Protein AF-0000000066155146 (afdb_homodimer)

Organism: Paracidovorax citrulli (strain AAC00-1) (NCBI:txid397945)

Structure (mmCIF, N/CA/C/O backbone):
data_AF-0000000066155146-model_v1
#
loop_
_entity.id
_entity.type
_entity.pdbx_description
1 polymer 'Ribosomal RNA large subunit methyltransferase H'
#
loop_
_atom_site.group_PDB
_atom_site.id
_atom_site.type_symbol
_atom_site.label_atom_id
_atom_site.label_alt_id
_atom_site.label_comp_id
_atom_site.label_asym_id
_atom_site.label_entity_id
_atom_site.label_seq_id
_atom_site.pdbx_PDB_ins_code
_atom_site.Cartn_x
_atom_site.Cartn_y
_atom_site.Cartn_z
_atom_site.occupancy
_atom_site.B_iso_or_equiv
_atom_site.auth_seq_id
_atom_site.auth_comp_id
_atom_site.auth_asym_id
_atom_site.auth_atom_id
_atom_site.pdbx_PDB_model_num
ATOM 1 N N . MET A 1 1 ? -14.227 18.328 12.461 1 91.25 1 MET A N 1
ATOM 2 C CA . MET A 1 1 ? -12.82 17.984 12.32 1 91.25 1 MET A CA 1
ATOM 3 C C . MET A 1 1 ? -12.461 17.766 10.852 1 91.25 1 MET A C 1
ATOM 5 O O . MET A 1 1 ? -13.242 17.188 10.094 1 91.25 1 MET A O 1
ATOM 9 N N . LYS A 1 2 ? -11.305 18.312 10.461 1 95.44 2 LYS A N 1
ATOM 10 C CA . LYS A 1 2 ? -10.766 18.062 9.125 1 95.44 2 LYS A CA 1
ATOM 11 C C . LYS A 1 2 ? -9.484 17.234 9.195 1 95.44 2 LYS A C 1
ATOM 13 O O . LYS A 1 2 ? -8.742 17.312 10.172 1 95.44 2 LYS A O 1
ATOM 18 N N . LEU A 1 3 ? -9.312 16.469 8.203 1 98.25 3 LEU A N 1
ATOM 19 C CA . LEU A 1 3 ? -8.062 15.742 8.023 1 98.25 3 LEU A CA 1
ATOM 20 C C . LEU A 1 3 ? -7.188 16.422 6.977 1 98.25 3 LEU A C 1
ATOM 22 O O . LEU A 1 3 ? -7.625 16.641 5.844 1 98.25 3 LEU A O 1
ATOM 26 N N . LEU A 1 4 ? -6.09 16.781 7.402 1 98.62 4 LEU A N 1
ATOM 27 C CA . LEU A 1 4 ? -5.102 17.375 6.504 1 98.62 4 LEU A CA 1
ATOM 28 C C . LEU A 1 4 ? -3.947 16.406 6.262 1 98.62 4 LEU A C 1
ATOM 30 O O . LEU A 1 4 ? -3.291 15.961 7.207 1 98.62 4 LEU A O 1
ATOM 34 N N . ILE A 1 5 ? -3.766 16.047 5.008 1 98.81 5 ILE A N 1
ATOM 35 C CA . ILE A 1 5 ? -2.584 15.281 4.637 1 98.81 5 ILE A CA 1
ATOM 36 C C . ILE A 1 5 ? -1.5 16.219 4.109 1 98.81 5 ILE A C 1
ATOM 38 O O . ILE A 1 5 ? -1.676 16.859 3.068 1 98.81 5 ILE A O 1
ATOM 42 N N . VAL A 1 6 ? -0.439 16.328 4.852 1 98.81 6 VAL A N 1
ATOM 43 C CA . VAL A 1 6 ? 0.709 17.125 4.434 1 98.81 6 VAL A CA 1
ATOM 44 C C . VAL A 1 6 ? 1.813 16.203 3.916 1 98.81 6 VAL A C 1
ATOM 46 O O . VAL A 1 6 ? 2.41 15.453 4.684 1 98.81 6 VAL A O 1
ATOM 49 N N . ALA A 1 7 ? 2.115 16.281 2.652 1 98.44 7 ALA A N 1
ATOM 50 C CA . ALA A 1 7 ? 3.049 15.344 2.033 1 98.44 7 ALA A CA 1
ATOM 51 C C . ALA A 1 7 ? 4.199 16.078 1.359 1 98.44 7 ALA A C 1
ATOM 53 O O . ALA A 1 7 ? 3.979 17 0.56 1 98.44 7 ALA A O 1
ATOM 54 N N . VAL A 1 8 ? 5.383 15.703 1.703 1 96.81 8 VAL A N 1
ATOM 55 C CA . VAL A 1 8 ? 6.543 16.234 0.994 1 96.81 8 VAL A CA 1
ATOM 56 C C . VAL A 1 8 ? 6.641 15.594 -0.39 1 96.81 8 VAL A C 1
ATOM 58 O O . VAL A 1 8 ? 6.703 14.367 -0.513 1 96.81 8 VAL A O 1
ATOM 61 N N . GLY A 1 9 ? 6.645 16.438 -1.426 1 94.94 9 GLY A N 1
ATOM 62 C CA . GLY A 1 9 ? 6.633 16 -2.816 1 94.94 9 GLY A CA 1
ATOM 63 C C . GLY A 1 9 ? 5.41 16.484 -3.576 1 94.94 9 GLY A C 1
ATOM 64 O O . GLY A 1 9 ? 4.32 15.938 -3.412 1 94.94 9 GLY A O 1
ATOM 65 N N . GLN A 1 10 ? 5.586 17.438 -4.398 1 93.5 10 GLN A N 1
ATOM 66 C CA . GLN A 1 10 ? 4.477 18 -5.156 1 93.5 10 GLN A CA 1
ATOM 67 C C . GLN A 1 10 ? 4.211 17.203 -6.43 1 93.5 10 GLN A C 1
ATOM 69 O O . GLN A 1 10 ? 3.068 17.109 -6.879 1 93.5 10 GLN A O 1
ATOM 74 N N . ARG A 1 11 ? 5.34 16.594 -6.91 1 92.56 11 ARG A N 1
ATOM 75 C CA . ARG A 1 11 ? 5.195 15.844 -8.148 1 92.56 11 ARG A CA 1
ATOM 76 C C . ARG A 1 11 ? 5.141 14.344 -7.875 1 92.56 11 ARG A C 1
ATOM 78 O O . ARG A 1 11 ? 6.055 13.789 -7.266 1 92.56 11 ARG A O 1
ATOM 85 N N . VAL A 1 12 ? 4 13.727 -8.211 1 94.75 12 VAL A N 1
ATOM 86 C CA . VAL A 1 12 ? 3.816 12.281 -8.148 1 94.75 12 VAL A CA 1
ATOM 87 C C . VAL A 1 12 ? 3.369 11.758 -9.508 1 94.75 12 VAL A C 1
ATOM 89 O O . VAL A 1 12 ? 2.91 12.523 -10.359 1 94.75 12 VAL A O 1
ATOM 92 N N . PRO A 1 13 ? 3.549 10.477 -9.75 1 96.5 13 PRO A N 1
ATOM 93 C CA . PRO A 1 13 ? 3.006 9.93 -11 1 96.5 13 PRO A CA 1
ATOM 94 C C . PRO A 1 13 ? 1.506 10.172 -11.141 1 96.5 13 PRO A C 1
ATOM 96 O O . PRO A 1 13 ? 0.779 10.188 -10.148 1 96.5 13 PRO A O 1
ATOM 99 N N . ASP A 1 14 ? 1.065 10.273 -12.398 1 97.06 14 ASP A N 1
ATOM 100 C CA . ASP A 1 14 ? -0.33 10.594 -12.68 1 97.06 14 ASP A CA 1
ATOM 101 C C . ASP A 1 14 ? -1.271 9.586 -12.023 1 97.06 14 ASP A C 1
ATOM 103 O O . ASP A 1 14 ? -2.338 9.953 -11.523 1 97.06 14 ASP A O 1
ATOM 107 N N . TRP A 1 15 ? -0.895 8.383 -12.094 1 97.94 15 TRP A N 1
ATOM 108 C CA . TRP A 1 15 ? -1.763 7.355 -11.531 1 9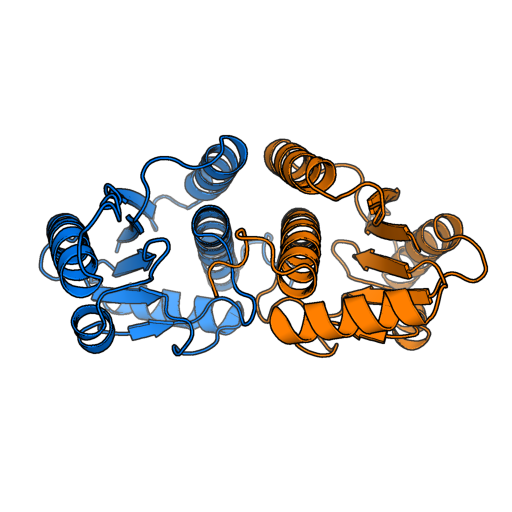7.94 15 TRP A CA 1
ATOM 109 C C . TRP A 1 15 ? -1.984 7.586 -10.039 1 97.94 15 TRP A C 1
ATOM 111 O O . TRP A 1 15 ? -3.082 7.355 -9.523 1 97.94 15 TRP A O 1
ATOM 121 N N . ALA A 1 16 ? -0.96 8.031 -9.305 1 98 16 ALA A N 1
ATOM 122 C CA . ALA A 1 16 ? -1.061 8.258 -7.867 1 98 16 ALA A CA 1
ATOM 123 C C . ALA A 1 16 ? -1.991 9.43 -7.559 1 98 16 ALA A C 1
ATOM 125 O O . ALA A 1 16 ? -2.791 9.359 -6.625 1 98 16 ALA A O 1
ATOM 126 N N . GLN A 1 17 ? -1.813 10.508 -8.375 1 97.69 17 GLN A N 1
ATOM 127 C CA . GLN A 1 17 ? -2.701 11.648 -8.219 1 97.69 17 GLN A CA 1
ATOM 128 C C . GLN A 1 17 ? -4.156 11.266 -8.469 1 97.69 17 GLN A C 1
ATOM 130 O O . GLN A 1 17 ? -5.043 11.633 -7.699 1 97.69 17 GLN A O 1
ATOM 135 N N . THR A 1 18 ? -4.359 10.5 -9.5 1 98.12 18 THR A N 1
ATOM 136 C CA . THR A 1 18 ? -5.699 10.039 -9.844 1 98.12 18 THR A CA 1
ATOM 137 C C . THR A 1 18 ? -6.277 9.172 -8.734 1 98.12 18 THR A C 1
ATOM 139 O O . THR A 1 18 ? -7.441 9.328 -8.359 1 98.12 18 THR A O 1
ATOM 142 N N . ALA A 1 19 ? -5.484 8.25 -8.234 1 98.31 19 ALA A N 1
ATOM 143 C CA . ALA A 1 19 ? -5.922 7.375 -7.152 1 98.31 19 ALA A CA 1
ATOM 144 C C . ALA A 1 19 ? -6.316 8.18 -5.914 1 98.31 19 ALA A C 1
ATOM 146 O O . ALA A 1 19 ? -7.379 7.949 -5.332 1 98.31 19 ALA A O 1
ATOM 147 N N . TYR A 1 20 ? -5.449 9.109 -5.562 1 98.38 20 TYR A N 1
ATOM 148 C CA . TYR A 1 20 ? -5.75 9.953 -4.41 1 98.38 20 TYR A CA 1
ATOM 149 C C . TYR A 1 20 ? -7.094 10.641 -4.578 1 98.38 20 TYR A C 1
ATOM 151 O O . TYR A 1 20 ? -7.941 10.602 -3.682 1 98.38 20 TYR A O 1
ATOM 159 N N . GLU A 1 21 ? -7.281 11.297 -5.73 1 98.12 21 GLU A N 1
ATOM 160 C CA . GLU A 1 21 ? -8.492 12.062 -5.992 1 98.12 21 GLU A CA 1
ATOM 161 C C . GLU A 1 21 ? -9.727 11.164 -5.988 1 98.12 21 GLU A C 1
ATOM 163 O O . GLU A 1 21 ? -10.797 11.562 -5.512 1 98.12 21 GLU A O 1
ATOM 168 N N . ASP A 1 22 ? -9.555 9.969 -6.5 1 97.25 22 ASP A N 1
ATOM 169 C CA . ASP A 1 22 ? -10.648 9.008 -6.527 1 97.25 22 ASP A CA 1
ATOM 170 C C . ASP A 1 22 ? -11.148 8.695 -5.117 1 97.25 22 ASP A C 1
ATOM 172 O O . ASP A 1 22 ? -12.352 8.641 -4.879 1 97.25 22 ASP A O 1
ATOM 176 N N . TYR A 1 23 ? -10.227 8.516 -4.199 1 97.81 23 TYR A N 1
ATOM 177 C CA . TYR A 1 23 ? -10.617 8.195 -2.83 1 97.81 23 TYR A CA 1
ATOM 178 C C . TYR A 1 23 ? -11.07 9.445 -2.086 1 97.81 23 TYR A C 1
ATOM 180 O O . TYR A 1 23 ? -12.023 9.398 -1.299 1 97.81 23 TYR A O 1
ATOM 188 N N . ALA A 1 24 ? -10.391 10.578 -2.322 1 97.94 24 ALA A N 1
ATOM 189 C CA . ALA A 1 24 ? -10.695 11.828 -1.629 1 97.94 24 ALA A CA 1
ATOM 190 C C . ALA A 1 24 ? -12.141 12.242 -1.867 1 97.94 24 ALA A C 1
ATOM 192 O O . ALA A 1 24 ? -12.805 12.758 -0.961 1 97.94 24 ALA A O 1
ATOM 193 N N . LYS A 1 25 ? -12.625 11.969 -3.041 1 97.06 25 LYS A N 1
ATOM 194 C CA . LYS A 1 25 ? -13.969 12.406 -3.41 1 97.06 25 LYS A CA 1
ATOM 195 C C . LYS A 1 25 ? -15.031 11.547 -2.732 1 97.06 25 LYS A C 1
ATOM 197 O O . LYS A 1 25 ? -16.203 11.914 -2.695 1 97.06 25 LYS A O 1
ATOM 202 N N . ARG A 1 26 ? -14.664 10.422 -2.178 1 96.69 26 ARG A N 1
ATOM 203 C CA . ARG A 1 26 ? -15.617 9.469 -1.612 1 96.69 26 ARG A CA 1
ATOM 204 C C . ARG A 1 26 ? -15.969 9.844 -0.176 1 96.69 26 ARG A C 1
ATOM 206 O O . ARG A 1 26 ? -16.938 9.328 0.379 1 96.69 26 ARG A O 1
ATOM 213 N N . PHE A 1 27 ? -15.109 10.68 0.413 1 97.62 27 PHE A N 1
ATOM 214 C CA . PHE A 1 27 ? -15.32 11.023 1.815 1 97.62 27 PHE A CA 1
ATOM 215 C C . PHE A 1 27 ? -16.625 11.789 1.998 1 97.62 27 PHE A C 1
ATOM 217 O O . PHE A 1 27 ? -16.984 12.625 1.16 1 97.62 27 PHE A O 1
ATOM 224 N N . PRO A 1 28 ? -17.297 11.523 3.07 1 95.62 28 PRO A N 1
ATOM 225 C CA . PRO A 1 28 ? -18.531 12.281 3.346 1 95.62 28 PRO A CA 1
ATOM 226 C C . PRO A 1 28 ? -18.25 13.734 3.721 1 95.62 28 PRO A C 1
ATOM 228 O O . PRO A 1 28 ? -17.125 14.07 4.113 1 95.62 28 PRO A O 1
ATOM 231 N N . PRO A 1 29 ? -19.234 14.578 3.596 1 93.38 29 PRO A N 1
ATOM 232 C CA . PRO A 1 29 ? -19.047 16 3.914 1 93.38 29 PRO A CA 1
ATOM 233 C C . PRO A 1 29 ? -18.641 16.219 5.367 1 93.38 29 PRO A C 1
ATOM 235 O O . PRO A 1 29 ? -18 17.234 5.68 1 93.38 29 PRO A O 1
ATOM 238 N N . GLU A 1 30 ? -19.016 15.32 6.238 1 92 30 GLU A N 1
ATOM 239 C CA . GLU A 1 30 ? -18.734 15.508 7.66 1 92 30 GLU A CA 1
ATOM 240 C C . GLU A 1 30 ? -17.266 15.203 7.98 1 92 30 GLU A C 1
ATOM 242 O O . GLU A 1 30 ? -16.797 15.531 9.07 1 92 30 GLU A O 1
ATOM 247 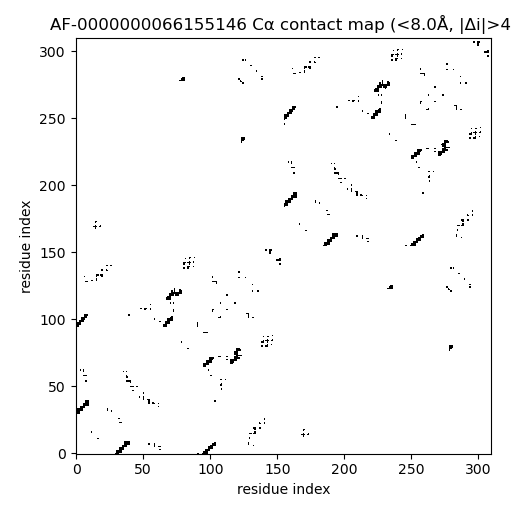N N . LEU A 1 31 ? -16.625 14.547 7.07 1 95.31 31 LEU A N 1
ATOM 248 C CA . LEU A 1 31 ? -15.195 14.305 7.207 1 95.31 31 LEU A CA 1
ATOM 249 C C . LEU A 1 31 ? -14.438 14.773 5.969 1 95.31 31 LEU A C 1
ATOM 251 O O . LEU A 1 31 ? -14.195 13.984 5.051 1 95.31 31 LEU A O 1
ATOM 255 N N . LYS A 1 32 ? -13.992 15.953 6.074 1 95.5 32 LYS A N 1
ATOM 256 C CA . LYS A 1 32 ? -13.266 16.531 4.945 1 95.5 32 LYS A CA 1
ATOM 257 C C . LYS A 1 32 ? -11.789 16.156 4.988 1 95.5 32 LYS A C 1
ATOM 259 O O . LYS A 1 32 ? -11.172 16.156 6.055 1 95.5 32 LYS A O 1
ATOM 264 N N . VAL A 1 33 ? -11.281 15.82 3.84 1 98.12 33 VAL A N 1
ATOM 265 C CA . VAL A 1 33 ? -9.859 15.516 3.711 1 98.12 33 VAL A CA 1
ATOM 266 C C . VAL A 1 33 ? -9.227 16.453 2.684 1 98.12 33 VAL A C 1
ATOM 268 O O . VAL A 1 33 ? -9.797 16.688 1.619 1 98.12 33 VAL A O 1
ATOM 271 N N . GLU A 1 34 ? -8.133 16.953 3.047 1 97.56 34 GLU A N 1
ATOM 272 C CA . GLU A 1 34 ? -7.398 17.859 2.166 1 97.56 34 GLU A CA 1
ATOM 273 C C . GLU A 1 34 ? -5.93 17.453 2.066 1 97.56 34 GLU A C 1
ATOM 275 O O . GLU A 1 34 ? -5.312 17.078 3.066 1 97.56 34 GLU A O 1
ATOM 280 N N . LEU A 1 35 ? -5.445 17.609 0.834 1 98.5 35 LEU A N 1
ATOM 281 C CA . LEU A 1 35 ? -4.023 17.359 0.612 1 98.5 35 LEU A CA 1
ATOM 282 C C . LEU A 1 35 ? -3.26 18.672 0.455 1 98.5 35 LEU A C 1
ATOM 284 O O . LEU A 1 35 ? -3.66 19.531 -0.324 1 98.5 35 LEU A O 1
ATOM 288 N N . LYS A 1 36 ? -2.234 18.812 1.222 1 98.31 36 LYS A N 1
ATOM 289 C CA . LYS A 1 36 ? -1.248 19.875 1.042 1 98.31 36 LYS A CA 1
ATOM 290 C C . LYS A 1 36 ? 0.12 19.297 0.689 1 98.31 36 LYS A C 1
ATOM 292 O O . LYS A 1 36 ? 0.844 18.828 1.565 1 98.31 36 LYS A O 1
ATOM 297 N N . ALA A 1 37 ? 0.443 19.391 -0.561 1 98.06 37 ALA A N 1
ATOM 298 C CA . ALA A 1 37 ? 1.753 18.938 -1.015 1 98.06 37 ALA A CA 1
ATOM 299 C C . ALA A 1 37 ? 2.789 20.047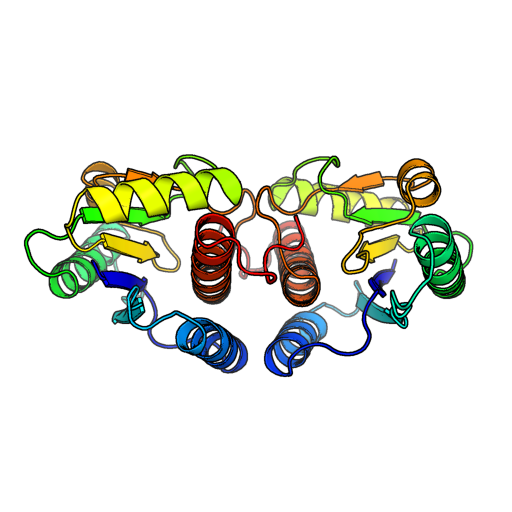 -0.911 1 98.06 37 ALA A C 1
ATOM 301 O O . ALA A 1 37 ? 2.553 21.172 -1.368 1 98.06 37 ALA A O 1
ATOM 302 N N . VAL A 1 38 ? 3.922 19.75 -0.29 1 97.38 38 VAL A N 1
ATOM 303 C CA . VAL A 1 38 ? 4.965 20.766 -0.137 1 97.38 38 VAL A CA 1
ATOM 304 C C . VAL A 1 38 ? 6.188 20.375 -0.967 1 97.38 38 VAL A C 1
ATOM 306 O O . VAL A 1 38 ? 6.398 19.188 -1.255 1 97.38 38 VAL A O 1
ATOM 309 N N . LYS A 1 39 ? 6.945 21.328 -1.323 1 95.81 39 LYS A N 1
ATOM 310 C CA . LYS A 1 39 ? 8.086 21.141 -2.213 1 95.81 39 LYS A CA 1
ATOM 311 C C . LYS A 1 39 ? 9.18 20.312 -1.533 1 95.81 39 LYS A C 1
ATOM 313 O O . LYS A 1 39 ? 9.531 20.562 -0.379 1 95.81 39 LYS A O 1
ATOM 318 N N . THR A 1 40 ? 9.633 19.375 -2.277 1 94.12 40 THR A N 1
ATOM 319 C CA . THR A 1 40 ? 10.812 18.641 -1.832 1 94.12 40 THR A CA 1
ATOM 320 C C . THR A 1 40 ? 12.062 19.516 -1.936 1 94.12 40 THR A C 1
ATOM 322 O O . THR A 1 40 ? 12.234 20.25 -2.912 1 94.12 40 THR A O 1
ATOM 325 N N . GLU A 1 41 ? 12.891 19.422 -0.941 1 92.19 41 GLU A N 1
ATOM 326 C CA . GLU A 1 41 ? 14.164 20.125 -1.035 1 92.19 41 GLU A CA 1
ATOM 327 C C . GLU A 1 41 ? 15.164 19.359 -1.89 1 92.19 41 GLU A C 1
ATOM 329 O O . GLU A 1 41 ? 15.469 18.203 -1.598 1 92.19 41 GLU A O 1
ATOM 334 N N . PRO A 1 42 ? 15.578 19.969 -2.955 1 88.56 42 PRO A N 1
ATOM 335 C CA . PRO A 1 42 ? 16.547 19.25 -3.789 1 88.56 42 PRO A CA 1
ATOM 336 C C . PRO A 1 42 ? 17.828 18.891 -3.033 1 88.56 42 PRO A C 1
ATOM 338 O O . PRO A 1 42 ? 18.359 19.719 -2.281 1 88.56 42 PRO A O 1
ATOM 341 N N . ARG A 1 43 ? 18.312 17.625 -2.893 1 80.25 43 ARG A N 1
ATOM 342 C CA . ARG A 1 43 ? 19.469 17.109 -2.143 1 80.25 43 ARG A CA 1
ATOM 343 C C . ARG A 1 43 ? 20.75 17.828 -2.553 1 80.25 43 ARG A C 1
ATOM 345 O O . ARG A 1 43 ? 21.438 18.406 -1.709 1 80.25 43 ARG A O 1
ATOM 352 N N . GLY A 1 44 ? 21.016 18.234 -3.857 1 78.62 44 GLY A N 1
ATOM 353 C CA . GLY A 1 44 ? 22.25 18.844 -4.312 1 78.62 44 GLY A CA 1
ATOM 354 C C . GLY A 1 44 ? 23.391 18.656 -3.338 1 78.62 44 GLY A C 1
ATOM 355 O O . GLY A 1 44 ? 23.688 17.531 -2.92 1 78.62 44 GLY A O 1
ATOM 356 N N . SER A 1 45 ? 24.25 19.547 -2.898 1 83.12 45 SER A N 1
ATOM 357 C CA . SER A 1 45 ? 25.391 19.484 -1.979 1 83.12 45 SER A CA 1
ATOM 358 C C . SER A 1 45 ? 24.938 19.766 -0.544 1 83.12 45 SER A C 1
ATOM 360 O O . SER A 1 45 ? 25.781 19.906 0.35 1 83.12 45 SER A O 1
ATOM 362 N N . LYS A 1 46 ? 23.75 19.719 -0.275 1 87.94 46 LYS A N 1
ATOM 363 C CA . LYS A 1 46 ? 23.219 20.062 1.04 1 87.94 46 LYS A CA 1
ATOM 364 C C . LYS A 1 46 ? 23.328 18.891 2.002 1 87.94 46 LYS A C 1
ATOM 366 O O . LYS A 1 46 ? 23.281 17.719 1.583 1 87.94 46 LYS A O 1
ATOM 371 N N . THR A 1 47 ? 23.5 19.234 3.189 1 91.56 47 THR A N 1
ATOM 372 C CA . THR A 1 47 ? 23.531 18.219 4.234 1 91.56 47 THR A CA 1
ATOM 373 C C . THR A 1 47 ? 22.109 17.734 4.543 1 91.56 47 THR A C 1
ATOM 375 O O . THR A 1 47 ? 21.141 18.422 4.262 1 91.56 47 THR A O 1
ATOM 378 N N . LEU A 1 48 ? 22 16.547 5.125 1 90.94 48 LEU A N 1
ATOM 379 C CA . LEU A 1 48 ? 20.703 16 5.527 1 90.94 48 LEU A CA 1
ATOM 380 C C . LEU A 1 48 ? 20 16.938 6.504 1 90.94 48 LEU A C 1
ATOM 382 O O . LEU A 1 48 ? 18.781 17.094 6.438 1 90.94 48 LEU A O 1
ATOM 386 N N . GLU A 1 49 ? 20.812 17.516 7.32 1 92.19 49 GLU A N 1
ATOM 387 C CA . GLU A 1 49 ? 20.266 18.438 8.312 1 92.19 49 GLU A CA 1
ATOM 388 C C . GLU A 1 49 ? 19.609 19.641 7.645 1 92.19 49 GLU A C 1
ATOM 390 O O . GLU A 1 49 ? 18.547 20.094 8.07 1 92.19 49 GLU A O 1
ATOM 395 N N . THR A 1 50 ? 20.25 20.141 6.652 1 92.88 50 THR A N 1
ATOM 396 C CA . THR A 1 50 ? 19.734 21.297 5.922 1 92.88 50 THR A CA 1
ATOM 397 C C . THR A 1 50 ? 18.453 20.906 5.168 1 92.88 50 THR A C 1
ATOM 399 O O . THR A 1 50 ? 17.5 21.688 5.129 1 92.88 50 THR A O 1
ATOM 402 N N . LEU A 1 51 ? 18.438 19.703 4.586 1 93 51 LEU A N 1
ATOM 403 C CA . LEU A 1 51 ? 17.281 19.203 3.871 1 93 51 LEU A CA 1
ATOM 404 C C . LEU A 1 51 ? 16.078 19.062 4.809 1 93 51 LEU A C 1
ATOM 406 O O . LEU A 1 51 ? 14.992 19.547 4.5 1 93 51 LEU A O 1
ATOM 410 N N . TYR A 1 52 ? 16.359 18.516 5.969 1 94.75 52 TYR A N 1
ATOM 411 C CA . TYR A 1 52 ? 15.32 18.312 6.977 1 94.75 52 TYR A CA 1
ATOM 412 C C . TYR A 1 52 ? 14.734 19.641 7.426 1 94.75 52 TYR A C 1
ATOM 414 O O . TYR A 1 52 ? 13.508 19.781 7.504 1 94.75 52 TYR A O 1
ATOM 422 N N . ALA A 1 53 ? 15.633 20.594 7.707 1 95.12 53 ALA A N 1
ATOM 423 C CA . ALA A 1 53 ? 15.203 21.891 8.227 1 95.12 53 ALA A CA 1
ATOM 424 C C . ALA A 1 53 ? 14.312 22.625 7.215 1 95.12 53 ALA A C 1
ATOM 426 O O . ALA A 1 53 ? 13.273 23.172 7.582 1 95.12 53 ALA A O 1
ATOM 427 N N . ALA A 1 54 ? 14.703 22.594 5.969 1 95.75 54 ALA A N 1
ATOM 428 C CA . ALA A 1 54 ? 13.938 23.266 4.918 1 95.75 54 ALA A CA 1
ATOM 429 C C . ALA A 1 54 ? 12.562 22.641 4.75 1 95.75 54 ALA A C 1
ATOM 431 O O . ALA A 1 54 ? 11.555 23.344 4.676 1 95.75 54 ALA A O 1
ATOM 432 N N . GLU A 1 55 ? 12.508 21.328 4.691 1 96.44 55 GLU A N 1
ATOM 433 C CA . GLU A 1 55 ? 11.234 20.625 4.508 1 96.44 55 GLU A CA 1
ATOM 434 C C . GLU A 1 55 ? 10.344 20.766 5.738 1 96.44 55 GLU A C 1
ATOM 436 O O . GLU A 1 55 ? 9.133 20.922 5.617 1 96.44 55 GLU A O 1
ATOM 441 N N . ARG A 1 56 ? 10.992 20.734 6.91 1 97.12 56 ARG A N 1
ATOM 442 C CA . ARG A 1 56 ? 10.242 20.906 8.148 1 97.12 56 ARG A CA 1
ATOM 443 C C . ARG A 1 56 ? 9.531 22.266 8.156 1 97.12 56 ARG A C 1
ATOM 445 O O . ARG A 1 56 ? 8.359 22.344 8.523 1 97.12 56 ARG A O 1
ATOM 452 N N . GLU A 1 57 ? 10.25 23.297 7.789 1 97.56 57 GLU A N 1
ATOM 453 C CA . GLU A 1 57 ? 9.664 24.641 7.742 1 97.56 57 GLU A CA 1
ATOM 454 C C . GLU A 1 57 ? 8.438 24.672 6.836 1 97.56 57 GLU A C 1
ATOM 456 O O . GLU A 1 57 ? 7.406 25.234 7.199 1 97.56 57 GLU A O 1
ATOM 461 N N . ARG A 1 58 ? 8.508 24.078 5.707 1 97.88 58 ARG A N 1
ATOM 462 C CA . ARG A 1 58 ? 7.395 24.047 4.758 1 97.88 58 ARG A CA 1
ATOM 463 C C . ARG A 1 58 ? 6.219 23.25 5.316 1 97.88 58 ARG A C 1
ATOM 465 O O . ARG A 1 58 ? 5.062 23.625 5.137 1 97.88 58 ARG A O 1
ATOM 472 N N . ILE A 1 59 ? 6.543 22.109 5.969 1 98.31 59 ILE A N 1
ATOM 473 C CA . ILE A 1 59 ? 5.52 21.266 6.574 1 98.31 59 ILE A CA 1
ATOM 474 C C . ILE A 1 59 ? 4.773 22.047 7.648 1 98.31 59 ILE A C 1
ATOM 476 O O . ILE A 1 59 ? 3.541 22.094 7.648 1 98.31 59 ILE A O 1
ATOM 480 N N . GLU A 1 60 ? 5.551 22.672 8.539 1 98.06 60 GLU A N 1
ATOM 481 C CA . GLU A 1 60 ? 4.953 23.422 9.641 1 98.06 60 GLU A CA 1
ATOM 482 C C . GLU A 1 60 ? 4.109 24.578 9.133 1 98.06 60 GLU A C 1
ATOM 484 O O . GLU A 1 60 ? 3.057 24.891 9.695 1 98.06 60 GLU A O 1
ATOM 489 N N . ALA A 1 61 ? 4.543 25.219 8.055 1 98.25 61 ALA A N 1
ATOM 490 C CA . ALA A 1 61 ? 3.812 26.344 7.461 1 98.25 61 ALA A CA 1
ATOM 491 C C . ALA A 1 61 ? 2.48 25.875 6.879 1 98.25 61 ALA A C 1
ATOM 493 O O . ALA A 1 61 ? 1.534 26.656 6.777 1 98.25 61 ALA A O 1
ATOM 494 N N . ALA A 1 62 ? 2.381 24.625 6.566 1 98.25 62 ALA A N 1
ATOM 495 C CA . ALA A 1 62 ? 1.183 24.078 5.934 1 98.25 62 ALA A CA 1
ATOM 496 C C . ALA A 1 62 ? 0.165 23.625 6.98 1 98.25 62 ALA A C 1
ATOM 498 O O . ALA A 1 62 ? -0.986 23.328 6.652 1 98.25 62 ALA A O 1
ATOM 499 N N . ILE A 1 63 ? 0.552 23.562 8.211 1 98.25 63 ILE A N 1
ATOM 500 C CA . ILE A 1 63 ? -0.298 23.031 9.273 1 98.25 63 ILE A CA 1
ATOM 501 C C . ILE A 1 63 ? -0.859 24.172 10.102 1 98.25 63 ILE A C 1
ATOM 503 O O . ILE A 1 63 ? -0.109 24.891 10.766 1 98.25 63 ILE A O 1
ATOM 507 N N . PRO A 1 64 ? -2.137 24.391 10.086 1 97.62 64 PRO A N 1
ATOM 508 C CA . PRO A 1 64 ? -2.734 25.438 10.914 1 97.62 64 PRO A CA 1
ATOM 509 C C . PRO A 1 64 ? -2.449 25.25 12.406 1 97.62 64 PRO A C 1
ATOM 511 O O . PRO A 1 64 ? -2.275 24.125 12.867 1 97.62 64 PRO A O 1
ATOM 514 N N . ARG A 1 65 ? -2.453 26.359 13.172 1 95.56 65 ARG A N 1
ATOM 515 C CA . ARG A 1 65 ? -2.256 26.312 14.617 1 95.56 65 ARG A CA 1
ATOM 516 C C . ARG A 1 65 ? -3.355 25.5 15.289 1 95.56 65 ARG A C 1
ATOM 518 O O . ARG A 1 65 ? -4.523 25.578 14.898 1 95.56 65 ARG A O 1
ATOM 525 N N . GLY A 1 66 ? -2.939 24.734 16.266 1 95.31 66 GLY A N 1
ATOM 526 C CA . GLY A 1 66 ? -3.918 24 17.047 1 95.31 66 GLY A CA 1
ATOM 527 C C . GLY A 1 66 ? -4.25 22.641 16.438 1 95.31 66 GLY A C 1
ATOM 528 O O . GLY A 1 66 ? -5.043 21.891 17 1 95.31 66 GLY A O 1
ATOM 529 N N . THR A 1 67 ? -3.676 22.281 15.305 1 97.75 67 THR A N 1
ATOM 530 C CA . THR A 1 67 ? -3.91 21 14.633 1 97.75 67 THR A CA 1
ATOM 531 C C . THR A 1 67 ? -3.121 19.891 15.312 1 97.75 67 THR A C 1
ATOM 533 O O . THR A 1 67 ? -1.958 20.078 15.672 1 97.75 67 THR A O 1
ATOM 536 N N . ARG A 1 68 ? -3.746 18.828 15.555 1 98.19 68 ARG A N 1
ATOM 537 C CA . ARG A 1 68 ? -3.035 17.641 16.031 1 98.19 68 ARG A CA 1
ATOM 538 C C . ARG A 1 68 ? -2.137 17.062 14.938 1 98.19 68 ARG A C 1
ATOM 540 O O . ARG A 1 68 ? -2.59 16.828 13.812 1 98.19 68 ARG A O 1
ATOM 547 N N . VAL A 1 69 ? -0.902 16.781 15.25 1 98.69 69 VAL A N 1
ATOM 548 C CA . VAL A 1 69 ? 0.06 16.312 14.258 1 98.69 69 VAL A CA 1
ATOM 549 C C . VAL A 1 69 ? 0.311 14.812 14.438 1 98.69 69 VAL A C 1
ATOM 551 O O . VAL A 1 69 ? 0.703 14.375 15.516 1 98.69 69 VAL A O 1
ATOM 554 N N . VAL A 1 70 ? 0.045 14.078 13.406 1 98.75 70 VAL A N 1
ATOM 555 C CA . VAL A 1 70 ? 0.337 12.656 13.32 1 98.75 70 VAL A CA 1
ATOM 556 C C . VAL A 1 70 ? 1.401 12.406 12.258 1 98.75 70 VAL A C 1
ATOM 558 O O . VAL A 1 70 ? 1.144 12.57 11.062 1 98.75 70 VAL A O 1
ATOM 561 N N . ALA A 1 71 ? 2.578 11.984 12.656 1 98.75 71 ALA A N 1
ATOM 562 C CA . ALA A 1 71 ? 3.674 11.75 11.719 1 98.75 71 ALA A CA 1
ATOM 563 C C . ALA A 1 71 ? 3.68 10.297 11.242 1 98.75 71 ALA A C 1
ATOM 565 O O . ALA A 1 71 ? 3.557 9.375 12.047 1 98.75 71 ALA A O 1
ATOM 566 N N . LEU A 1 72 ? 3.732 10.117 9.977 1 98.12 72 LEU A N 1
ATOM 567 C CA . LEU A 1 72 ? 4.027 8.789 9.445 1 98.12 72 LEU A CA 1
ATOM 568 C C . LEU A 1 72 ? 5.512 8.469 9.578 1 98.12 72 LEU A C 1
ATOM 570 O O . LEU A 1 72 ? 6.359 9.211 9.086 1 98.12 72 LEU A O 1
ATOM 574 N N . ASP A 1 73 ? 5.77 7.359 10.219 1 95.31 73 ASP A N 1
ATOM 575 C CA . ASP A 1 73 ? 7.121 7.012 10.641 1 95.31 73 ASP A CA 1
ATOM 576 C C . ASP A 1 73 ? 7.32 5.5 10.656 1 95.31 73 ASP A C 1
ATOM 578 O O . ASP A 1 73 ? 6.492 4.766 11.195 1 95.31 73 ASP A O 1
ATOM 582 N N . GLU A 1 74 ? 8.43 5.051 10.102 1 92.31 74 GLU A N 1
ATOM 583 C CA . GLU A 1 74 ? 8.719 3.621 10.031 1 92.31 74 GLU A CA 1
ATOM 584 C C . GLU A 1 74 ? 8.859 3.018 11.43 1 92.31 74 GLU A C 1
ATOM 586 O O . GLU A 1 74 ? 8.75 1.802 11.602 1 92.31 74 GLU A O 1
ATOM 591 N N . ARG A 1 75 ? 9.07 3.826 12.445 1 93 75 ARG A N 1
ATOM 592 C CA . ARG A 1 75 ? 9.234 3.354 13.812 1 93 75 ARG A CA 1
ATOM 593 C C . ARG A 1 75 ? 7.984 3.631 14.641 1 93 75 ARG A C 1
ATOM 595 O O . ARG A 1 75 ? 7.965 3.393 15.852 1 93 75 ARG A O 1
ATOM 602 N N . GLY A 1 76 ? 6.969 4.164 13.992 1 96.31 76 GLY A N 1
ATOM 603 C CA . GLY A 1 76 ? 5.73 4.473 14.68 1 96.31 76 GLY A CA 1
ATOM 604 C C . GLY A 1 76 ? 4.891 3.244 14.977 1 96.31 76 GLY A C 1
ATOM 605 O O . GLY A 1 76 ? 5.324 2.115 14.742 1 96.31 76 GLY A O 1
ATOM 606 N N . THR A 1 77 ? 3.758 3.459 15.539 1 96.62 77 THR A N 1
ATOM 607 C CA . THR A 1 77 ? 2.824 2.396 15.898 1 96.62 77 THR A CA 1
ATOM 608 C C . THR A 1 77 ? 2.248 1.744 14.641 1 96.62 77 THR A C 1
ATOM 610 O O . THR A 1 77 ? 1.719 2.432 13.766 1 96.62 77 THR A O 1
ATOM 613 N N . SER A 1 78 ? 2.424 0.434 14.555 1 95.88 78 SER A N 1
ATOM 614 C CA . SER A 1 78 ? 1.813 -0.292 13.445 1 95.88 78 SER A CA 1
ATOM 615 C C . SER A 1 78 ? 0.293 -0.285 13.547 1 95.88 78 SER A C 1
ATOM 617 O O . SER A 1 78 ? -0.258 -0.352 14.648 1 95.88 78 SER A O 1
ATOM 619 N N . LEU A 1 79 ? -0.376 -0.292 12.383 1 94.81 79 LEU A N 1
ATOM 620 C CA . LEU A 1 79 ? -1.829 -0.163 12.398 1 94.81 79 LEU A CA 1
ATOM 621 C C . LEU A 1 79 ? -2.482 -1.266 11.57 1 94.81 79 LEU A C 1
ATOM 623 O O . LEU A 1 79 ? -2.008 -1.592 10.477 1 94.81 79 LEU A O 1
ATOM 627 N N . THR A 1 80 ? -3.502 -1.829 12.141 1 97.12 80 THR A N 1
ATOM 628 C CA . THR A 1 80 ? -4.527 -2.484 11.328 1 97.12 80 THR A CA 1
ATOM 629 C C . THR A 1 80 ? -5.594 -1.485 10.891 1 97.12 80 THR A C 1
ATOM 631 O O . THR A 1 80 ? -5.664 -0.375 11.422 1 97.12 80 THR A O 1
ATOM 634 N N . THR A 1 81 ? -6.359 -1.859 10 1 97.81 81 THR A N 1
ATOM 635 C CA . THR A 1 81 ? -7.453 -0.988 9.586 1 97.81 81 THR A CA 1
ATOM 636 C C . THR A 1 81 ? -8.391 -0.7 10.758 1 97.81 81 THR A C 1
ATOM 638 O O . THR A 1 81 ? -8.828 0.437 10.938 1 97.81 81 THR A O 1
ATOM 641 N N . LYS A 1 82 ? -8.664 -1.687 11.555 1 97.25 82 LYS A N 1
ATOM 642 C CA . LYS A 1 82 ? -9.516 -1.499 12.727 1 97.25 82 LYS A CA 1
ATOM 643 C C . LYS A 1 82 ? -8.875 -0.536 13.727 1 97.25 82 LYS A C 1
ATOM 645 O O . LYS A 1 82 ? -9.562 0.301 14.312 1 97.25 82 LYS A O 1
ATOM 650 N N . ALA A 1 83 ? -7.609 -0.677 13.906 1 98 83 ALA A N 1
ATOM 651 C CA . ALA A 1 83 ? -6.895 0.237 14.789 1 98 83 ALA A CA 1
ATOM 652 C C . ALA A 1 83 ? -6.934 1.665 14.25 1 98 83 ALA A C 1
ATOM 654 O O . ALA A 1 83 ? -7.098 2.619 15.016 1 98 83 ALA A O 1
ATOM 655 N N . LEU A 1 84 ? -6.773 1.829 12.945 1 98.31 84 LEU A N 1
ATOM 656 C CA . LEU A 1 84 ? -6.867 3.148 12.328 1 98.31 84 LEU A CA 1
ATOM 657 C C . LEU A 1 84 ? -8.273 3.723 12.492 1 98.31 84 LEU A C 1
ATOM 659 O O . LEU A 1 84 ? -8.43 4.922 12.734 1 98.31 84 LEU A O 1
ATOM 663 N N . ALA A 1 85 ? -9.242 2.871 12.359 1 98.38 85 ALA A N 1
ATOM 664 C CA . ALA A 1 85 ? -10.625 3.305 12.555 1 98.38 85 ALA A CA 1
ATOM 665 C C . ALA A 1 85 ? -10.844 3.826 13.977 1 98.38 85 ALA A C 1
ATOM 667 O O . ALA A 1 85 ? -11.508 4.848 14.172 1 98.38 85 ALA A O 1
ATOM 668 N N . ALA A 1 86 ? -10.32 3.094 14.914 1 98.19 86 ALA A N 1
ATOM 669 C CA . ALA A 1 86 ? -10.414 3.525 16.312 1 98.19 86 ALA A CA 1
ATOM 670 C C . ALA A 1 86 ? -9.711 4.867 16.516 1 98.19 86 ALA A C 1
ATOM 672 O O . ALA A 1 86 ? -10.242 5.754 17.188 1 98.19 86 ALA A O 1
ATOM 673 N N . ARG A 1 87 ? -8.586 5.035 15.922 1 97.56 87 ARG A N 1
ATOM 674 C CA . ARG A 1 87 ? -7.848 6.289 16.031 1 97.56 87 ARG A CA 1
ATOM 675 C C . ARG A 1 87 ? -8.625 7.438 15.391 1 97.56 87 ARG A C 1
ATOM 677 O O . ARG A 1 87 ? -8.695 8.531 15.945 1 97.56 87 ARG A O 1
ATOM 684 N N . LEU A 1 88 ? -9.125 7.145 14.242 1 97.81 88 LEU A N 1
ATOM 685 C CA . LEU A 1 88 ? -9.922 8.148 13.547 1 97.81 88 LEU A CA 1
ATOM 686 C C . LEU A 1 88 ? -11.086 8.609 14.422 1 97.81 88 LEU A C 1
ATOM 688 O O . LEU A 1 88 ? -11.375 9.805 14.5 1 97.81 88 LEU A O 1
ATOM 692 N N . LYS A 1 89 ? -11.727 7.66 15.062 1 97.12 89 LYS A N 1
ATOM 693 C CA . LYS A 1 89 ? -12.812 7.992 15.984 1 97.12 89 LYS A CA 1
ATOM 694 C C . LYS A 1 89 ? -12.312 8.883 17.125 1 97.12 89 LYS A C 1
ATOM 696 O O . LYS A 1 89 ? -12.961 9.875 17.469 1 97.12 89 LYS A O 1
ATOM 701 N N . ASP A 1 90 ? -11.188 8.523 17.656 1 97.12 90 ASP A N 1
ATOM 702 C CA . ASP A 1 90 ? -10.586 9.312 18.719 1 97.12 90 ASP A CA 1
ATOM 703 C C . ASP A 1 90 ? -10.281 10.734 18.25 1 97.12 90 ASP A C 1
ATOM 705 O O . ASP A 1 90 ? -10.516 11.695 18.984 1 97.12 90 ASP A O 1
ATOM 709 N N . TRP A 1 91 ? -9.719 10.828 17.016 1 97.06 91 TRP A N 1
ATOM 710 C CA . TRP A 1 91 ? -9.43 12.148 16.453 1 97.06 91 TRP A CA 1
ATOM 711 C C . TRP A 1 91 ? -10.703 12.977 16.344 1 97.06 91 TRP A C 1
ATOM 713 O O . TRP A 1 91 ? -10.711 14.156 16.688 1 97.06 91 TRP A O 1
ATOM 723 N N . GLN A 1 92 ? -11.695 12.391 15.922 1 94.94 92 GLN A N 1
ATOM 724 C CA . GLN A 1 92 ? -12.961 13.086 15.734 1 94.94 92 GLN A CA 1
ATOM 725 C C . GLN A 1 92 ? -13.539 13.547 17.078 1 94.94 92 GLN A C 1
ATOM 727 O O . GLN A 1 92 ? -14.094 14.641 17.172 1 94.94 92 GLN A O 1
ATOM 732 N N . LEU A 1 93 ? -13.414 12.766 18.078 1 93.81 93 LEU A N 1
ATOM 733 C CA . LEU A 1 93 ? -13.922 13.094 19.406 1 93.81 93 LEU A CA 1
ATOM 734 C C . LEU A 1 93 ? -13.141 14.242 20.031 1 93.81 93 LEU A C 1
ATOM 736 O O . LEU A 1 93 ? -13.688 15.039 20.797 1 93.81 93 LEU A O 1
ATOM 740 N N . GLY A 1 94 ? -11.859 14.297 19.734 1 92.38 94 GLY A N 1
ATOM 741 C CA . GLY A 1 94 ? -11.023 15.375 20.234 1 92.38 94 GLY A CA 1
ATOM 742 C C . GLY A 1 94 ? -11.406 16.734 19.703 1 92.38 94 GLY A C 1
ATOM 743 O O . GLY A 1 94 ? -11.125 17.766 20.328 1 92.38 94 GLY A O 1
ATOM 744 N N . GLY A 1 95 ? -11.953 16.844 18.5 1 89.69 95 GLY A N 1
ATOM 745 C CA . GLY A 1 95 ? -12.508 18.078 17.953 1 89.69 95 GLY A CA 1
ATOM 746 C C . GLY A 1 95 ? -11.508 18.844 17.109 1 89.69 95 GLY A C 1
ATOM 747 O O . GLY A 1 95 ? -11.891 19.656 16.25 1 89.69 95 GLY A O 1
ATOM 748 N N . ASP A 1 96 ? -10.141 18.688 17.406 1 93.25 96 ASP A N 1
ATOM 749 C CA . ASP A 1 96 ? -9.117 19.391 16.641 1 93.25 96 ASP A CA 1
ATOM 750 C C . ASP A 1 96 ? -8.977 18.797 15.242 1 93.25 96 ASP A C 1
ATOM 752 O O . ASP A 1 96 ? -9.227 17.609 15.047 1 93.25 96 ASP A O 1
ATOM 756 N N . ASP A 1 97 ? -8.531 19.656 14.344 1 97.25 97 ASP A N 1
ATOM 757 C CA . ASP A 1 97 ? -8.102 19.125 13.055 1 97.25 97 ASP A CA 1
ATOM 758 C C . ASP A 1 97 ? -6.855 18.266 13.203 1 97.25 97 ASP A C 1
ATOM 760 O O . ASP A 1 97 ? -6.102 18.406 14.172 1 97.25 97 ASP A O 1
ATOM 764 N N . VAL A 1 98 ? -6.73 17.344 12.344 1 98.5 98 VAL A N 1
ATOM 765 C CA . VAL A 1 98 ? -5.609 16.422 12.398 1 98.5 98 VAL A CA 1
ATOM 766 C C . VAL A 1 98 ? -4.777 16.547 11.117 1 98.5 98 VAL A C 1
ATOM 768 O O . VAL A 1 98 ? -5.328 16.547 10.016 1 98.5 98 VAL A O 1
ATOM 771 N N . ALA A 1 99 ? -3.488 16.688 11.234 1 98.81 99 ALA A N 1
ATOM 772 C CA . ALA A 1 99 ? -2.551 16.672 10.109 1 98.81 99 ALA A CA 1
ATOM 773 C C . ALA A 1 99 ? -1.729 15.391 10.094 1 98.81 99 ALA A C 1
ATOM 775 O O . ALA A 1 99 ? -0.974 15.117 11.031 1 98.81 99 ALA A O 1
ATOM 776 N N . LEU A 1 100 ? -1.921 14.617 9.102 1 98.88 100 LEU A N 1
ATOM 777 C CA . LEU A 1 100 ? -1.088 13.445 8.859 1 98.88 100 LEU A CA 1
ATOM 778 C C . LEU A 1 100 ? 0.068 13.781 7.922 1 98.88 100 LEU A C 1
ATOM 780 O O . LEU A 1 100 ? -0.152 14.195 6.781 1 98.88 100 LEU A O 1
ATOM 784 N N . VAL A 1 101 ? 1.312 13.547 8.383 1 98.88 101 VAL A N 1
ATOM 785 C CA . VAL A 1 101 ? 2.461 14.117 7.684 1 98.88 101 VAL A CA 1
ATOM 786 C C . VAL A 1 101 ? 3.293 13 7.055 1 98.88 101 VAL A C 1
ATOM 788 O O . VAL A 1 101 ? 3.715 12.07 7.746 1 98.88 101 VAL A O 1
ATOM 791 N N . ILE A 1 102 ? 3.49 13.117 5.781 1 98.25 102 ILE A N 1
ATOM 792 C CA . ILE A 1 102 ? 4.301 12.188 4.996 1 98.25 102 ILE A CA 1
ATOM 793 C C . ILE A 1 102 ? 5.617 12.859 4.609 1 98.25 102 ILE A C 1
ATOM 795 O O . ILE A 1 102 ? 5.621 13.898 3.945 1 98.25 102 ILE A O 1
ATOM 799 N N . GLY A 1 103 ? 6.711 12.312 4.984 1 96.06 103 GLY A N 1
ATOM 800 C CA . GLY A 1 103 ? 8.023 12.867 4.68 1 96.06 103 GLY A CA 1
ATOM 801 C C . GLY A 1 103 ? 8.445 12.648 3.24 1 96.06 103 GLY A C 1
ATOM 802 O O . GLY A 1 103 ? 7.758 11.953 2.486 1 96.06 103 GLY A O 1
ATOM 803 N N . GLY A 1 104 ? 9.516 13.258 2.9 1 91 104 GLY A N 1
ATOM 804 C CA . GLY A 1 104 ? 10.102 13.07 1.584 1 91 104 GLY A CA 1
ATOM 805 C C . GLY A 1 104 ? 10.969 11.836 1.483 1 91 104 GLY A C 1
ATOM 806 O O . GLY A 1 104 ? 10.852 10.922 2.303 1 91 104 GLY A O 1
ATOM 807 N N . PRO A 1 105 ? 11.805 11.797 0.434 1 87.19 105 PRO A N 1
ATOM 808 C CA . PRO A 1 105 ? 12.656 10.633 0.196 1 87.19 105 PRO A CA 1
ATOM 809 C C . PRO A 1 105 ? 13.562 10.312 1.383 1 87.19 105 PRO A C 1
ATOM 811 O O . PRO A 1 105 ? 13.891 9.148 1.619 1 87.19 105 PRO A O 1
ATOM 814 N N . ASP A 1 106 ? 13.875 11.289 2.166 1 88.81 106 ASP 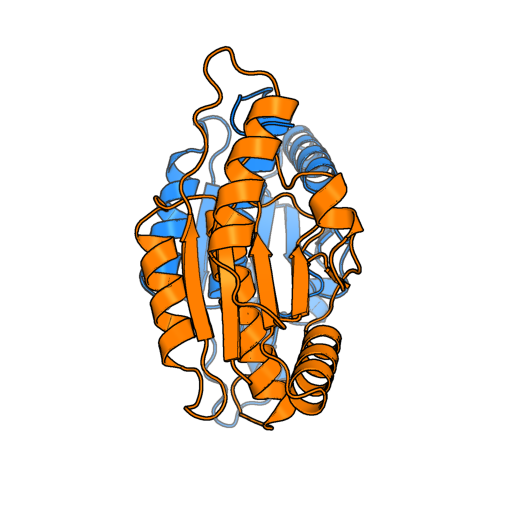A N 1
ATOM 815 C CA . ASP A 1 106 ? 14.805 11.07 3.273 1 88.81 106 ASP A CA 1
ATOM 816 C C . ASP A 1 106 ? 14.062 10.984 4.602 1 88.81 106 ASP A C 1
ATOM 818 O O . ASP A 1 106 ? 14.68 10.82 5.656 1 88.81 106 ASP A O 1
ATOM 822 N N . GLY A 1 107 ? 12.773 11.086 4.5 1 93.19 107 GLY A N 1
ATOM 823 C CA . GLY A 1 107 ? 11.984 11.016 5.719 1 93.19 107 GLY A CA 1
ATOM 824 C C . GLY A 1 107 ? 11.734 12.375 6.348 1 93.19 107 GLY A C 1
ATOM 825 O O . GLY A 1 107 ? 11.766 13.398 5.664 1 93.19 107 GLY A O 1
ATOM 826 N N . LEU A 1 108 ? 11.328 12.344 7.59 1 96.75 108 LEU A N 1
ATOM 827 C CA . LEU A 1 108 ? 11.008 13.547 8.344 1 96.75 108 LEU A CA 1
ATOM 828 C C . LEU A 1 108 ? 12.148 13.922 9.289 1 96.75 108 LEU A C 1
ATOM 830 O O . LEU A 1 108 ? 12.875 13.039 9.766 1 96.75 108 LEU A O 1
ATOM 834 N N . ASP A 1 109 ? 12.289 15.195 9.508 1 95.94 109 ASP A N 1
ATOM 835 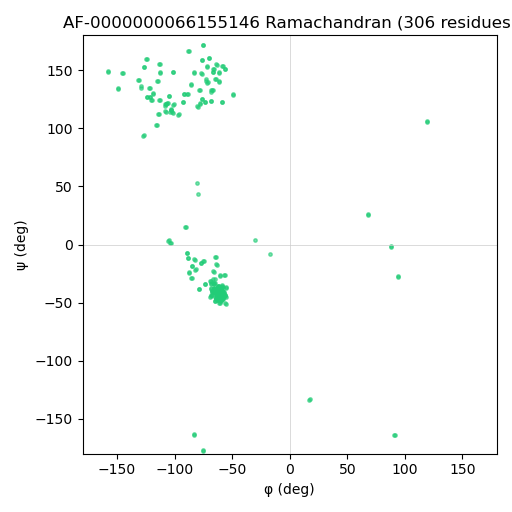C CA . ASP A 1 109 ? 13.195 15.68 10.547 1 95.94 109 ASP A CA 1
ATOM 836 C C . ASP A 1 109 ? 12.961 14.961 11.867 1 95.94 109 ASP A C 1
ATOM 838 O O . ASP A 1 109 ? 11.82 14.875 12.336 1 95.94 109 ASP A O 1
ATOM 842 N N . PRO A 1 110 ? 14.055 14.445 12.453 1 95.38 110 PRO A N 1
ATOM 843 C CA . PRO A 1 110 ? 13.883 13.664 13.688 1 95.38 110 PRO A CA 1
ATOM 844 C C . PRO A 1 110 ? 13.203 14.469 14.797 1 95.38 110 PRO A C 1
ATOM 846 O O . PRO A 1 110 ? 12.352 13.93 15.516 1 95.38 110 PRO A O 1
ATOM 849 N N . ALA A 1 111 ? 13.562 15.695 14.922 1 95.5 111 ALA A N 1
ATOM 850 C CA . ALA A 1 111 ? 12.961 16.531 15.961 1 95.5 111 ALA A CA 1
ATOM 851 C C . ALA A 1 111 ? 11.477 16.75 15.688 1 95.5 111 ALA A C 1
ATOM 853 O O . ALA A 1 111 ? 10.672 16.781 16.625 1 95.5 111 ALA A O 1
ATOM 854 N N . PHE A 1 112 ? 11.07 16.906 14.477 1 97.38 112 PHE A N 1
ATOM 855 C CA . PHE A 1 112 ? 9.672 17.047 14.109 1 97.38 112 PHE A CA 1
ATOM 856 C C . PHE A 1 112 ? 8.891 15.781 14.469 1 97.38 112 PHE A C 1
ATOM 858 O O . PHE A 1 112 ? 7.82 15.859 15.07 1 97.38 112 PHE A O 1
ATOM 865 N N . ARG A 1 113 ? 9.461 14.641 14.078 1 96.19 113 ARG A N 1
ATOM 866 C CA . ARG A 1 113 ? 8.82 13.359 14.367 1 96.19 113 ARG A CA 1
ATOM 867 C C . ARG A 1 113 ? 8.594 13.188 15.859 1 96.19 113 ARG A C 1
ATOM 869 O O . ARG A 1 113 ? 7.523 12.742 16.281 1 96.19 113 ARG A O 1
ATOM 876 N N . GLN A 1 114 ? 9.594 13.539 16.625 1 95.5 114 GLN A N 1
ATOM 877 C CA . GLN A 1 114 ? 9.539 13.359 18.078 1 95.5 114 GLN A CA 1
ATOM 878 C C . GLN A 1 114 ? 8.516 14.305 18.703 1 95.5 114 GLN A C 1
ATOM 880 O O . GLN A 1 114 ? 7.895 13.969 19.719 1 95.5 114 GLN A O 1
ATOM 885 N N . ALA A 1 115 ? 8.352 15.438 18.109 1 96.56 115 ALA A N 1
ATOM 886 C CA . ALA A 1 115 ? 7.449 16.453 18.656 1 96.56 115 ALA A CA 1
ATOM 887 C C . ALA A 1 115 ? 6.004 16.188 18.25 1 96.56 115 ALA A C 1
ATOM 889 O O . ALA A 1 115 ? 5.074 16.781 18.781 1 96.56 115 ALA A O 1
ATOM 890 N N . ALA A 1 116 ? 5.797 15.258 17.266 1 98.12 116 ALA A N 1
ATOM 891 C CA . ALA A 1 116 ? 4.449 14.953 16.781 1 98.12 116 ALA A CA 1
ATOM 892 C C . ALA A 1 116 ? 3.586 14.391 17.906 1 98.12 116 ALA A C 1
ATOM 894 O O . ALA A 1 116 ? 4.094 13.703 18.812 1 98.12 116 ALA A O 1
ATOM 895 N N . HIS A 1 117 ? 2.348 14.641 17.891 1 98.12 117 HIS A N 1
ATOM 896 C CA . HIS A 1 117 ? 1.435 14.133 18.906 1 98.12 117 HIS A CA 1
ATOM 897 C C . HIS 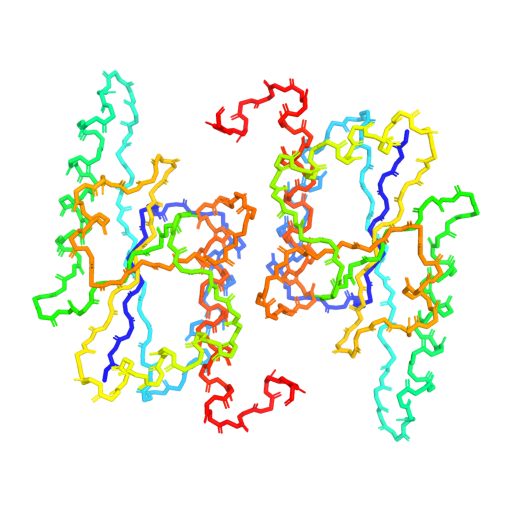A 1 117 ? 1.326 12.609 18.844 1 98.12 117 HIS A C 1
ATOM 899 O O . HIS A 1 117 ? 1.105 11.961 19.859 1 98.12 117 HIS A O 1
ATOM 905 N N . GLU A 1 118 ? 1.421 12.078 17.641 1 97.75 118 GLU A N 1
ATOM 906 C CA . GLU A 1 118 ? 1.396 10.641 17.375 1 97.75 118 GLU A CA 1
ATOM 907 C C . GLU A 1 118 ? 2.305 10.273 16.203 1 97.75 118 GLU A C 1
ATOM 909 O O . GLU A 1 118 ? 2.555 11.102 15.328 1 97.75 118 GLU A O 1
ATOM 914 N N . ARG A 1 119 ? 2.865 9.086 16.312 1 98.31 119 ARG A N 1
ATOM 915 C CA . ARG A 1 119 ? 3.6 8.492 15.195 1 98.31 119 ARG A CA 1
ATOM 916 C C . ARG A 1 119 ? 2.998 7.156 14.789 1 98.31 119 ARG A C 1
ATOM 918 O O . ARG A 1 119 ? 2.807 6.273 15.633 1 98.31 119 ARG A O 1
ATOM 925 N N . ILE A 1 120 ? 2.689 7.047 13.477 1 98.25 120 ILE A N 1
ATOM 926 C CA . ILE A 1 120 ? 2.062 5.812 13.016 1 98.25 120 ILE A CA 1
ATOM 927 C C . ILE A 1 120 ? 2.857 5.234 11.844 1 98.25 120 ILE A C 1
ATOM 929 O O . ILE A 1 120 ? 3.562 5.965 11.148 1 98.25 120 ILE A O 1
ATOM 933 N N . ARG A 1 121 ? 2.775 3.963 11.719 1 97.5 121 ARG A N 1
ATOM 934 C CA . ARG A 1 121 ? 3.416 3.227 10.633 1 97.5 121 ARG A CA 1
ATOM 935 C C . ARG A 1 121 ? 2.385 2.475 9.797 1 97.5 121 ARG A C 1
ATOM 937 O O . ARG A 1 121 ? 1.639 1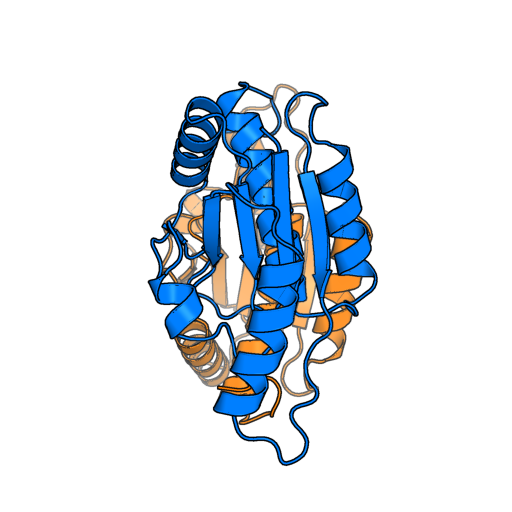.646 10.32 1 97.5 121 ARG A O 1
ATOM 944 N N . LEU A 1 122 ? 2.371 2.717 8.508 1 97.06 122 LEU A N 1
ATOM 945 C CA . LEU A 1 122 ? 1.36 2.121 7.641 1 97.06 122 LEU A CA 1
ATOM 946 C C . LEU A 1 122 ? 1.805 0.748 7.152 1 97.06 122 LEU A C 1
ATOM 948 O O . LEU A 1 122 ? 0.977 -0.066 6.738 1 97.06 122 LEU A O 1
ATOM 952 N N . SER A 1 123 ? 3.117 0.553 7.145 1 97.12 123 SER A N 1
ATOM 953 C CA . SER A 1 123 ? 3.619 -0.639 6.469 1 97.12 123 SER A CA 1
ATOM 954 C C . SER A 1 123 ? 5 -1.027 6.984 1 97.12 123 SER A C 1
ATOM 956 O O . SER A 1 123 ? 5.809 -0.16 7.324 1 97.12 123 SER A O 1
ATOM 958 N N . ASP A 1 124 ? 5.277 -2.283 6.973 1 96.44 124 ASP A N 1
ATOM 959 C CA . ASP A 1 124 ? 6.625 -2.766 7.242 1 96.44 124 ASP A CA 1
ATOM 960 C C . ASP A 1 124 ? 7.5 -2.676 5.992 1 96.44 124 ASP A C 1
ATOM 962 O O . ASP A 1 124 ? 8.727 -2.752 6.082 1 96.44 124 ASP A O 1
ATOM 966 N N . LEU A 1 125 ? 6.859 -2.623 4.863 1 97.12 125 LEU A N 1
ATOM 967 C CA . LEU A 1 125 ? 7.562 -2.432 3.596 1 97.12 125 LEU A CA 1
ATOM 968 C C . LEU A 1 125 ? 7.977 -0.975 3.418 1 97.12 125 LEU A C 1
ATOM 970 O O . LEU A 1 125 ? 7.262 -0.066 3.848 1 97.12 125 LEU A O 1
ATOM 974 N N . THR A 1 126 ? 9.031 -0.742 2.805 1 95.88 126 THR A N 1
ATOM 975 C CA . THR A 1 126 ? 9.414 0.603 2.391 1 95.88 126 THR A CA 1
ATOM 976 C C . THR A 1 126 ? 8.641 1.027 1.146 1 95.88 126 THR A C 1
ATOM 978 O O . THR A 1 126 ? 8.711 0.369 0.107 1 95.88 126 THR A O 1
ATOM 981 N N . LEU A 1 127 ? 7.949 2.094 1.283 1 96.06 127 LEU A N 1
ATOM 982 C CA . LEU A 1 127 ? 7.086 2.535 0.193 1 96.06 127 LEU A CA 1
ATOM 983 C C . LEU A 1 127 ? 7.562 3.871 -0.368 1 96.06 127 LEU A C 1
ATOM 985 O O . LEU A 1 127 ? 7.992 4.746 0.385 1 96.06 127 LEU A O 1
ATOM 989 N N . PRO A 1 128 ? 7.496 4.039 -1.678 1 94.31 128 PRO A N 1
ATOM 990 C CA . PRO A 1 128 ? 7.707 5.398 -2.182 1 94.31 128 PRO A CA 1
ATOM 991 C C . PRO A 1 128 ? 6.629 6.371 -1.706 1 94.31 128 PRO A C 1
ATOM 993 O O . PRO A 1 128 ? 5.5 5.965 -1.434 1 94.31 128 PRO A O 1
ATOM 996 N N . HIS A 1 129 ? 6.902 7.586 -1.649 1 94.56 129 HIS A N 1
ATOM 997 C CA . HIS A 1 129 ? 6.016 8.578 -1.053 1 94.56 129 HIS A CA 1
ATOM 998 C C . HIS A 1 129 ? 4.688 8.656 -1.799 1 94.56 129 HIS A C 1
ATOM 1000 O O . HIS A 1 129 ? 3.639 8.867 -1.188 1 94.56 129 HIS A O 1
ATOM 1006 N N . ALA A 1 130 ? 4.723 8.477 -3.141 1 94.94 130 ALA A N 1
ATOM 1007 C CA . ALA A 1 130 ? 3.479 8.5 -3.906 1 94.94 130 ALA A CA 1
ATOM 1008 C C . ALA A 1 130 ? 2.547 7.371 -3.465 1 94.94 130 ALA A C 1
ATOM 1010 O O . ALA A 1 130 ? 1.337 7.574 -3.338 1 94.94 130 ALA A O 1
ATOM 1011 N N . MET A 1 131 ? 3.096 6.238 -3.203 1 96.75 131 MET A N 1
ATOM 1012 C CA . MET A 1 131 ? 2.318 5.086 -2.76 1 96.75 131 MET A CA 1
ATOM 1013 C C . MET A 1 131 ? 1.743 5.32 -1.368 1 96.75 131 MET A C 1
ATOM 1015 O O . MET A 1 131 ? 0.604 4.941 -1.091 1 96.75 131 MET A O 1
ATOM 1019 N N . VAL A 1 132 ? 2.531 5.91 -0.52 1 97.69 132 VAL A N 1
ATOM 1020 C CA . VAL A 1 132 ? 2.084 6.199 0.839 1 97.69 132 VAL A CA 1
ATOM 1021 C C . VAL A 1 132 ? 0.854 7.102 0.798 1 97.69 132 VAL A C 1
ATOM 1023 O O . VAL A 1 132 ? -0.106 6.891 1.543 1 97.69 132 VAL A O 1
ATOM 1026 N N . ARG A 1 133 ? 0.893 8.102 -0.053 1 98 133 ARG A N 1
ATOM 1027 C CA . ARG A 1 133 ? -0.22 9.031 -0.187 1 98 133 ARG A CA 1
ATOM 1028 C C . ARG A 1 133 ? -1.506 8.305 -0.559 1 98 133 ARG A C 1
ATOM 1030 O O . ARG A 1 133 ? -2.555 8.531 0.048 1 98 133 ARG A O 1
ATOM 1037 N N . VAL A 1 134 ? -1.356 7.418 -1.517 1 98.38 134 VAL A N 1
ATOM 1038 C CA . VAL A 1 134 ? -2.512 6.676 -2.01 1 98.38 134 VAL A CA 1
ATOM 1039 C C . VAL A 1 134 ? -3.004 5.711 -0.933 1 98.38 134 VAL A C 1
ATOM 1041 O O . VAL A 1 134 ? -4.207 5.629 -0.664 1 98.38 134 VAL A O 1
ATOM 1044 N N . LEU A 1 135 ? -2.09 5.008 -0.298 1 98.31 135 LEU A N 1
ATOM 1045 C CA . LEU A 1 135 ? -2.43 4.051 0.749 1 98.31 135 LEU A CA 1
ATOM 1046 C C . LEU A 1 135 ? -3.117 4.746 1.92 1 98.31 135 LEU A C 1
ATOM 1048 O O . LEU A 1 135 ? -4.117 4.246 2.443 1 98.31 135 LEU A O 1
ATOM 1052 N N . LEU A 1 136 ? -2.592 5.879 2.264 1 98.69 136 LEU A N 1
ATOM 1053 C CA . LEU A 1 136 ? -3.123 6.602 3.414 1 98.69 136 LEU A CA 1
ATOM 1054 C C . LEU A 1 136 ? -4.559 7.047 3.16 1 98.69 136 LEU A C 1
ATOM 1056 O O . LEU A 1 136 ? -5.438 6.832 3.996 1 98.69 136 LEU A O 1
ATOM 1060 N N . ILE A 1 137 ? -4.805 7.652 2.02 1 98.69 137 ILE A N 1
ATOM 1061 C CA . ILE A 1 137 ? -6.141 8.164 1.734 1 98.69 137 ILE A CA 1
ATOM 1062 C C . ILE A 1 137 ? -7.129 7.004 1.64 1 98.69 137 ILE A C 1
ATOM 1064 O O . ILE A 1 137 ? -8.258 7.105 2.115 1 98.69 137 ILE A O 1
ATOM 1068 N N . GLU A 1 138 ? -6.723 5.914 1.021 1 98.38 138 GLU A N 1
ATOM 1069 C CA . GLU A 1 138 ? -7.574 4.734 0.952 1 98.38 138 GLU A CA 1
ATOM 1070 C C . GLU A 1 138 ? -7.906 4.211 2.346 1 98.38 138 GLU A C 1
ATOM 1072 O O . GLU A 1 138 ? -9.062 3.914 2.645 1 98.38 138 GLU A O 1
ATOM 1077 N N . GLN A 1 139 ? -6.953 4.117 3.201 1 98.44 139 GLN A N 1
ATOM 1078 C CA . GLN A 1 139 ? -7.156 3.518 4.516 1 98.44 139 GLN A CA 1
ATOM 1079 C C . GLN A 1 139 ? -7.961 4.445 5.426 1 98.44 139 GLN A C 1
ATOM 1081 O O . GLN A 1 139 ? -8.719 3.98 6.273 1 98.44 139 GLN A O 1
ATOM 1086 N N . LEU A 1 140 ? -7.742 5.762 5.246 1 98.56 140 LEU A N 1
ATOM 1087 C CA . LEU A 1 140 ? -8.586 6.691 5.988 1 98.56 140 LEU A CA 1
ATOM 1088 C C . LEU A 1 140 ? -10.047 6.539 5.59 1 98.56 140 LEU A C 1
ATOM 1090 O O . LEU A 1 140 ? -10.938 6.551 6.445 1 98.56 140 LEU A O 1
ATOM 1094 N N . TYR A 1 141 ? -10.266 6.398 4.297 1 98.25 141 TYR A N 1
ATOM 1095 C CA . TYR A 1 141 ? -11.625 6.18 3.828 1 98.25 141 TYR A CA 1
ATOM 1096 C C . TYR A 1 141 ? -12.18 4.863 4.363 1 98.25 141 TYR A C 1
ATOM 1098 O O . TYR A 1 141 ? -13.328 4.805 4.812 1 98.25 141 TYR A O 1
ATOM 1106 N N . ARG A 1 142 ? -11.406 3.867 4.316 1 97.81 142 ARG A N 1
ATOM 1107 C CA . ARG A 1 142 ? -11.836 2.568 4.828 1 97.81 142 ARG A CA 1
ATOM 1108 C C . ARG A 1 142 ? -12.109 2.633 6.328 1 97.81 142 ARG A C 1
ATOM 1110 O O . ARG A 1 142 ? -13.078 2.045 6.809 1 97.81 142 ARG A O 1
ATOM 1117 N N . ALA A 1 143 ? -11.242 3.299 7.016 1 98.06 143 ALA A N 1
ATOM 1118 C CA . ALA A 1 143 ? -11.445 3.482 8.453 1 98.06 143 ALA A CA 1
ATOM 1119 C C . ALA A 1 143 ? -12.773 4.18 8.734 1 98.06 143 ALA A C 1
ATOM 1121 O O . ALA A 1 143 ? -13.516 3.777 9.633 1 98.06 143 ALA A O 1
ATOM 1122 N N . TRP A 1 144 ? -12.984 5.199 7.977 1 97.75 144 TRP A N 1
ATOM 1123 C CA . TRP A 1 144 ? -14.273 5.875 8.102 1 97.75 144 TRP A CA 1
ATOM 1124 C C . TRP A 1 144 ? -15.422 4.918 7.828 1 97.75 144 TRP A C 1
ATOM 1126 O O . TRP A 1 144 ? -16.406 4.895 8.562 1 97.75 144 TRP A O 1
ATOM 1136 N N . SER A 1 145 ? -15.297 4.152 6.746 1 97.44 145 SER A N 1
ATOM 1137 C CA . SER A 1 145 ? -16.344 3.217 6.355 1 97.44 145 SER A CA 1
ATOM 1138 C C . SER A 1 145 ? -16.625 2.203 7.457 1 97.44 145 SER A C 1
ATOM 1140 O O . SER A 1 145 ? -17.781 1.837 7.695 1 97.44 145 SER A O 1
ATOM 1142 N N . VAL A 1 146 ? -15.625 1.732 8.109 1 97.12 146 VAL A N 1
ATOM 1143 C CA . VAL A 1 146 ? -15.758 0.817 9.234 1 97.12 146 VAL A CA 1
ATOM 1144 C C . VAL A 1 146 ? -16.562 1.479 10.344 1 97.12 146 VAL A C 1
ATOM 1146 O O . VAL A 1 146 ? -17.531 0.895 10.852 1 97.12 146 VAL A O 1
ATOM 1149 N N . ASN A 1 147 ? -16.234 2.688 10.719 1 97.31 147 ASN A N 1
ATOM 1150 C CA . ASN A 1 147 ? -16.891 3.414 11.797 1 97.31 147 ASN A CA 1
ATOM 1151 C C . ASN A 1 147 ? -18.344 3.725 11.469 1 97.31 147 ASN A C 1
ATOM 1153 O O . ASN A 1 147 ? -19.203 3.719 12.352 1 97.31 147 ASN A O 1
ATOM 1157 N N . ALA A 1 148 ? -18.594 3.945 10.18 1 96.25 148 ALA A N 1
ATOM 1158 C CA . ALA A 1 148 ? -19.922 4.363 9.742 1 96.25 148 ALA A CA 1
ATOM 1159 C C . ALA A 1 148 ? -20.797 3.156 9.43 1 96.25 148 ALA A C 1
ATOM 1161 O O . ALA A 1 148 ? -21.984 3.305 9.156 1 96.25 148 ALA A O 1
ATOM 1162 N N . GLY A 1 149 ? -20.188 1.938 9.453 1 94.75 149 GLY A N 1
ATOM 1163 C CA . GLY A 1 149 ? -20.938 0.765 9.016 1 94.75 149 GLY A CA 1
ATOM 1164 C C . GLY A 1 149 ? -21.25 0.775 7.531 1 94.75 149 GLY A C 1
ATOM 1165 O O . GLY A 1 149 ? -22.281 0.263 7.105 1 94.75 149 GLY A O 1
ATOM 1166 N N . HIS A 1 150 ? -20.484 1.419 6.801 1 92.88 150 HIS A N 1
ATOM 1167 C CA . HIS A 1 150 ? -20.609 1.512 5.352 1 92.88 150 HIS A CA 1
ATOM 1168 C C . HIS A 1 150 ? -20.203 0.207 4.68 1 92.88 150 HIS A C 1
ATOM 1170 O O . HIS A 1 150 ? -19.219 -0.424 5.09 1 92.88 150 HIS A O 1
ATOM 1176 N N . PRO A 1 151 ? -20.844 -0.243 3.629 1 90.12 151 PRO A N 1
ATOM 1177 C CA . PRO A 1 151 ? -20.594 -1.528 2.977 1 90.12 151 PRO A CA 1
ATOM 1178 C C . PRO A 1 151 ? -19.203 -1.604 2.357 1 90.12 151 PRO A C 1
ATOM 1180 O O . PRO A 1 151 ? -18.719 -2.697 2.043 1 90.12 151 PRO A O 1
ATOM 1183 N N . TYR A 1 152 ? -18.547 -0.63 2.264 1 88.31 152 TYR A N 1
ATOM 1184 C CA . TYR A 1 152 ? -17.203 -0.659 1.682 1 88.31 152 TYR A CA 1
ATOM 1185 C C . TYR A 1 152 ? -16.297 -1.588 2.469 1 88.31 152 TYR A C 1
ATOM 1187 O O . TYR A 1 152 ? -15.383 -2.199 1.902 1 88.31 152 TYR A O 1
ATOM 1195 N N . HIS A 1 153 ? -16.344 -1.66 3.775 1 76.69 153 HIS A N 1
ATOM 1196 C CA . HIS A 1 153 ? -15.469 -2.463 4.613 1 76.69 153 HIS A CA 1
ATOM 1197 C C . HIS A 1 153 ? -15.914 -3.92 4.652 1 76.69 153 HIS A C 1
ATOM 1199 O O . HIS A 1 153 ? -15.25 -4.766 5.254 1 76.69 153 HIS A O 1
ATOM 1205 N N . ARG A 1 154 ? -16.125 -4.652 3.57 1 65.44 154 ARG A N 1
ATOM 1206 C CA . ARG A 1 154 ? -16.672 -6.004 3.564 1 65.44 154 ARG A CA 1
ATOM 1207 C C . ARG A 1 154 ? -16.297 -6.754 4.84 1 65.44 154 ARG A C 1
ATOM 1209 O O . ARG A 1 154 ? -16.625 -7.926 5 1 65.44 154 ARG A O 1
ATOM 1216 N N . GLU A 1 155 ? -15.641 -6.191 5.82 1 51.91 155 GLU A N 1
ATOM 1217 C CA . GLU A 1 155 ? -15.445 -7.086 6.957 1 51.91 155 GLU A CA 1
ATOM 1218 C C . GLU A 1 155 ? -16.766 -7.379 7.656 1 51.91 155 GLU A C 1
ATOM 1220 O O . GLU A 1 155 ? -17.672 -6.535 7.672 1 51.91 155 GLU A O 1
ATOM 1225 N N . MET B 1 1 ? 14.062 -17.859 -14.188 1 91.38 1 MET B N 1
ATOM 1226 C CA . MET B 1 1 ? 12.859 -17.828 -13.359 1 91.38 1 MET B CA 1
ATOM 1227 C C . MET B 1 1 ? 11.945 -16.672 -13.758 1 91.38 1 MET B C 1
ATOM 1229 O O . MET B 1 1 ? 12.422 -15.578 -14.062 1 91.38 1 MET B O 1
ATOM 1233 N N . LYS B 1 2 ? 10.648 -16.969 -13.844 1 95.44 2 LYS B N 1
ATOM 1234 C CA . LYS B 1 2 ? 9.641 -15.938 -14.078 1 95.44 2 LYS B CA 1
ATOM 1235 C C . LYS B 1 2 ? 8.75 -15.758 -12.859 1 95.44 2 LYS B C 1
ATOM 1237 O O . LYS B 1 2 ? 8.523 -16.703 -12.094 1 95.44 2 LYS B O 1
ATOM 1242 N N . LEU B 1 3 ? 8.336 -14.578 -12.68 1 98.25 3 LEU B N 1
ATOM 1243 C CA . LEU B 1 3 ? 7.328 -14.273 -11.672 1 98.25 3 LEU B CA 1
ATOM 1244 C C . LEU B 1 3 ? 5.953 -14.109 -12.305 1 98.25 3 LEU B C 1
ATOM 1246 O O . LEU B 1 3 ? 5.777 -13.297 -13.211 1 98.25 3 LEU B O 1
ATOM 1250 N N . LEU B 1 4 ? 5.121 -14.898 -11.875 1 98.62 4 LEU B N 1
ATOM 1251 C CA . LEU B 1 4 ? 3.73 -14.805 -12.312 1 98.62 4 LEU B CA 1
ATOM 1252 C C . LEU B 1 4 ? 2.842 -14.281 -11.188 1 98.62 4 LEU B C 1
ATOM 1254 O O . LEU B 1 4 ? 2.795 -14.859 -10.102 1 98.62 4 LEU B O 1
ATOM 1258 N N . ILE B 1 5 ? 2.195 -13.172 -11.453 1 98.81 5 ILE B N 1
ATOM 1259 C CA . ILE B 1 5 ? 1.184 -12.672 -10.531 1 98.81 5 ILE B CA 1
ATOM 1260 C C . ILE B 1 5 ? -0.204 -13.102 -11 1 98.81 5 ILE B C 1
ATOM 1262 O O . ILE B 1 5 ? -0.664 -12.672 -12.062 1 98.81 5 ILE B O 1
ATOM 1266 N N . VAL B 1 6 ? -0.811 -13.969 -10.25 1 98.81 6 VAL B N 1
ATOM 1267 C CA . VAL B 1 6 ? -2.172 -14.414 -10.539 1 98.81 6 VAL B CA 1
ATOM 1268 C C . VAL B 1 6 ? -3.152 -13.695 -9.609 1 98.81 6 VAL B C 1
ATOM 1270 O O . VAL B 1 6 ? -3.16 -13.938 -8.398 1 98.81 6 VAL B O 1
ATOM 1273 N N . ALA B 1 7 ? -3.986 -12.867 -10.148 1 98.44 7 ALA B N 1
ATOM 1274 C CA . ALA B 1 7 ? -4.859 -12.023 -9.336 1 98.44 7 ALA B CA 1
ATOM 1275 C C . ALA B 1 7 ? -6.324 -12.242 -9.703 1 98.44 7 ALA B C 1
ATOM 1277 O O . ALA B 1 7 ? -6.695 -12.164 -10.875 1 98.44 7 ALA B O 1
ATOM 1278 N N . VAL B 1 8 ? -7.117 -12.523 -8.727 1 96.88 8 VAL B N 1
ATOM 1279 C CA . VAL B 1 8 ? -8.555 -12.586 -8.945 1 96.88 8 VAL B CA 1
ATOM 1280 C C . VAL B 1 8 ? -9.117 -11.172 -9.102 1 96.88 8 VAL B C 1
ATOM 1282 O O . VAL B 1 8 ? -8.953 -10.328 -8.211 1 96.88 8 VAL B O 1
ATOM 1285 N N . GLY B 1 9 ? -9.766 -10.922 -10.234 1 94.94 9 GLY B N 1
ATOM 1286 C CA . GLY B 1 9 ? -10.281 -9.609 -10.602 1 94.94 9 GLY B CA 1
ATOM 1287 C C . GLY B 1 9 ? -9.672 -9.07 -11.883 1 94.94 9 GLY B C 1
ATOM 1288 O O . GLY B 1 9 ? -8.539 -8.602 -11.883 1 94.94 9 GLY B O 1
ATOM 1289 N N . GLN B 1 10 ? -10.414 -9.078 -12.922 1 93.44 10 GLN B N 1
ATOM 1290 C CA . GLN B 1 10 ? -9.922 -8.617 -14.219 1 93.44 10 GLN B CA 1
ATOM 1291 C C . GLN B 1 10 ? -10.086 -7.109 -14.359 1 93.44 10 GLN B C 1
ATOM 1293 O O . GLN B 1 10 ? -9.273 -6.453 -15.016 1 93.44 10 GLN B O 1
ATOM 1298 N N . ARG B 1 11 ? -11.133 -6.617 -13.641 1 92.5 11 ARG B N 1
ATOM 1299 C CA . ARG B 1 11 ? -11.391 -5.184 -13.742 1 92.5 11 ARG B CA 1
ATOM 1300 C C . ARG B 1 11 ? -10.891 -4.441 -12.508 1 92.5 11 ARG B C 1
ATOM 1302 O O . ARG B 1 11 ? -11.297 -4.75 -11.391 1 92.5 11 ARG B O 1
ATOM 1309 N N . VAL B 1 12 ? -9.906 -3.566 -12.719 1 94.62 12 VAL B N 1
ATOM 1310 C CA . VAL B 1 12 ? -9.398 -2.674 -11.68 1 94.62 12 VAL B CA 1
ATOM 1311 C C . VAL B 1 12 ? -9.5 -1.226 -12.156 1 94.62 12 VAL B C 1
ATOM 1313 O O . VAL B 1 12 ? -9.656 -0.963 -13.352 1 94.62 12 VAL B O 1
ATOM 1316 N N . PRO B 1 13 ? -9.484 -0.278 -11.227 1 96.5 13 PRO B N 1
ATOM 1317 C CA . PRO B 1 13 ? -9.453 1.117 -11.672 1 96.5 13 PRO B CA 1
ATOM 1318 C C . PRO B 1 13 ? -8.273 1.413 -12.602 1 96.5 13 PRO B C 1
ATOM 1320 O O . PRO B 1 13 ? -7.199 0.822 -12.445 1 96.5 13 PRO B O 1
ATOM 1323 N N . ASP B 1 14 ? -8.469 2.377 -13.477 1 97.06 14 ASP B N 1
ATOM 1324 C CA . ASP B 1 14 ? -7.461 2.701 -14.477 1 97.06 14 ASP B CA 1
ATOM 1325 C C . ASP B 1 14 ? -6.129 3.061 -13.828 1 97.06 14 ASP B C 1
ATOM 1327 O O . ASP B 1 14 ? -5.066 2.699 -14.336 1 97.06 14 ASP B O 1
ATOM 1331 N N . TRP B 1 15 ? -6.215 3.785 -12.789 1 97.94 15 TRP B N 1
ATOM 1332 C CA . TRP B 1 15 ? -4.98 4.203 -12.133 1 97.94 15 TRP B CA 1
ATOM 1333 C C . TRP B 1 15 ? -4.172 2.994 -11.672 1 97.94 15 TRP B C 1
ATOM 1335 O O . TRP B 1 15 ? -2.941 3.004 -11.734 1 97.94 15 TRP B O 1
ATOM 1345 N N . ALA B 1 16 ? -4.836 1.931 -11.195 1 98 16 ALA B N 1
ATOM 1346 C CA . ALA B 1 16 ? -4.156 0.735 -10.711 1 98 16 ALA B CA 1
ATOM 1347 C C . ALA B 1 16 ? -3.475 -0.014 -11.852 1 98 16 ALA B C 1
ATOM 1349 O O . ALA B 1 16 ? -2.348 -0.491 -11.703 1 98 16 ALA B O 1
ATOM 1350 N N . GLN B 1 17 ? -4.234 -0.113 -12.969 1 97.69 17 GLN B N 1
ATOM 1351 C CA . GLN B 1 17 ? -3.652 -0.75 -14.148 1 97.69 17 GLN B CA 1
ATOM 1352 C C . GLN B 1 17 ? -2.42 0.01 -14.633 1 97.69 17 GLN B C 1
ATOM 1354 O O . GLN B 1 17 ? -1.39 -0.596 -14.93 1 97.69 17 GLN B O 1
ATOM 1359 N N . THR B 1 18 ? -2.539 1.307 -14.664 1 98.12 18 THR B N 1
ATOM 1360 C CA . THR B 1 18 ? -1.431 2.156 -15.086 1 98.12 18 THR B CA 1
ATOM 1361 C C . THR B 1 18 ? -0.236 1.995 -14.156 1 98.12 18 THR B C 1
ATOM 1363 O O . THR B 1 18 ? 0.904 1.881 -14.609 1 98.12 18 THR B O 1
ATOM 1366 N N . ALA B 1 19 ? -0.49 2.01 -12.859 1 98.31 19 ALA B N 1
ATOM 1367 C CA . ALA B 1 19 ? 0.571 1.848 -11.867 1 98.31 19 ALA B CA 1
ATOM 1368 C C . ALA B 1 19 ? 1.283 0.51 -12.039 1 98.31 19 ALA B C 1
ATOM 1370 O O . ALA B 1 19 ? 2.516 0.454 -12.07 1 98.31 19 ALA B O 1
ATOM 1371 N N . TYR B 1 20 ? 0.485 -0.531 -12.18 1 98.38 20 TYR B N 1
ATOM 1372 C CA . TYR B 1 20 ? 1.071 -1.852 -12.383 1 98.38 20 TYR B CA 1
ATOM 1373 C C . TYR B 1 20 ? 2.002 -1.854 -13.594 1 98.38 20 TYR B C 1
ATOM 1375 O O . TYR B 1 20 ? 3.145 -2.311 -13.5 1 98.38 20 TYR B O 1
ATOM 1383 N N . GLU B 1 21 ? 1.5 -1.354 -14.719 1 98.06 21 GLU B N 1
ATOM 1384 C CA . GLU B 1 21 ? 2.262 -1.363 -15.961 1 98.06 21 GLU B CA 1
ATOM 1385 C C . GLU B 1 21 ? 3.533 -0.529 -15.844 1 98.06 21 GLU B C 1
ATOM 1387 O O . GLU B 1 21 ? 4.574 -0.892 -16.391 1 98.06 21 GLU B O 1
ATOM 1392 N N . ASP B 1 22 ? 3.428 0.553 -15.117 1 97.25 22 ASP B N 1
ATOM 1393 C CA . ASP B 1 22 ? 4.582 1.422 -14.906 1 97.25 22 ASP B CA 1
ATOM 1394 C C . ASP B 1 22 ? 5.711 0.67 -14.203 1 97.25 22 ASP B C 1
ATOM 1396 O O . ASP B 1 22 ? 6.875 0.794 -14.586 1 97.25 22 ASP B O 1
ATOM 1400 N N . TYR B 1 23 ? 5.363 -0.113 -13.211 1 97.81 23 TYR B N 1
ATOM 1401 C CA . TYR B 1 23 ? 6.387 -0.848 -12.477 1 97.81 23 TYR B CA 1
ATOM 1402 C C . TYR B 1 23 ? 6.828 -2.084 -13.25 1 97.81 23 TYR B C 1
ATOM 1404 O O . TYR B 1 23 ? 8.016 -2.43 -13.258 1 97.81 23 TYR B O 1
ATOM 1412 N N . ALA B 1 24 ? 5.879 -2.766 -13.906 1 97.94 24 ALA B N 1
ATOM 1413 C CA . ALA B 1 24 ? 6.176 -3.994 -14.641 1 97.94 24 ALA B CA 1
ATOM 1414 C C . ALA B 1 24 ? 7.223 -3.752 -15.719 1 97.94 24 ALA B C 1
ATOM 1416 O O . ALA B 1 24 ? 8.086 -4.602 -15.953 1 97.94 24 ALA B O 1
ATOM 1417 N N . LYS B 1 25 ? 7.164 -2.594 -16.312 1 97.06 25 LYS B N 1
ATOM 1418 C CA . LYS B 1 25 ? 8.062 -2.285 -17.422 1 97.06 25 LYS B CA 1
ATOM 1419 C C . LYS B 1 25 ? 9.477 -2.02 -16.922 1 97.06 25 LYS B C 1
ATOM 1421 O O . LYS B 1 25 ? 10.43 -2.016 -17.703 1 97.06 25 LYS B O 1
ATOM 1426 N N . ARG B 1 26 ? 9.68 -1.818 -15.641 1 96.69 26 ARG B N 1
ATOM 1427 C CA . ARG B 1 26 ? 10.969 -1.435 -15.078 1 96.69 26 ARG B CA 1
ATOM 1428 C C . ARG B 1 26 ? 11.836 -2.66 -14.82 1 96.69 26 ARG B C 1
ATOM 1430 O O . ARG B 1 26 ? 13.047 -2.539 -14.602 1 96.69 26 ARG B O 1
ATOM 1437 N N . PHE B 1 27 ? 11.164 -3.822 -14.766 1 97.62 27 PHE B N 1
ATOM 1438 C CA . PHE B 1 27 ? 11.898 -5.035 -14.43 1 97.62 27 PHE B CA 1
ATOM 1439 C C . PHE B 1 27 ? 12.93 -5.363 -15.508 1 97.62 27 PHE B C 1
ATOM 1441 O O . PHE B 1 27 ? 12.68 -5.172 -16.703 1 97.62 27 PHE B O 1
ATOM 1448 N N . PRO B 1 28 ? 14.055 -5.844 -15.078 1 95.69 28 PRO B N 1
ATOM 1449 C CA . PRO B 1 28 ? 15.07 -6.242 -16.062 1 95.69 28 PRO B CA 1
ATOM 1450 C C . PRO B 1 28 ? 14.672 -7.492 -16.844 1 95.69 28 PRO B C 1
ATOM 1452 O O . PRO B 1 28 ? 13.805 -8.25 -16.391 1 95.69 28 PRO B O 1
ATOM 1455 N N . PRO B 1 29 ? 15.281 -7.707 -17.969 1 93.38 29 PRO B N 1
ATOM 1456 C CA . PRO B 1 29 ? 14.945 -8.875 -18.781 1 93.38 29 PRO B CA 1
ATOM 1457 C C . PRO B 1 29 ? 15.195 -10.195 -18.062 1 93.38 29 PRO B C 1
ATOM 1459 O O . PRO B 1 29 ? 14.555 -11.203 -18.375 1 93.38 29 PRO B O 1
ATOM 1462 N N . GLU B 1 30 ? 16.109 -10.195 -17.125 1 92.06 30 GLU B N 1
ATOM 1463 C CA . GLU B 1 30 ? 16.469 -11.438 -16.438 1 92.06 30 GLU B CA 1
ATOM 1464 C C . GLU B 1 30 ? 15.414 -11.82 -15.406 1 92.06 30 GLU B C 1
ATOM 1466 O O . GLU B 1 30 ? 15.414 -12.945 -14.898 1 92.06 30 GLU B O 1
ATOM 1471 N N . LEU B 1 31 ? 14.586 -10.875 -15.086 1 95.25 31 LEU B N 1
ATOM 1472 C CA . LEU B 1 31 ? 13.469 -11.148 -14.188 1 95.25 31 LEU B CA 1
ATOM 1473 C C . LEU B 1 31 ? 12.156 -10.688 -14.805 1 95.25 31 LEU B C 1
ATOM 1475 O O . LEU B 1 31 ? 11.695 -9.57 -14.547 1 95.25 31 LEU B O 1
ATOM 1479 N N . LYS B 1 32 ? 11.562 -11.602 -15.438 1 95.44 32 LYS B N 1
ATOM 1480 C CA . LYS B 1 32 ? 10.297 -11.281 -16.094 1 95.44 32 LYS B CA 1
ATOM 1481 C C . LYS B 1 32 ? 9.125 -11.414 -15.133 1 95.44 32 LYS B C 1
ATOM 1483 O O . LYS B 1 32 ? 9.062 -12.352 -14.344 1 95.44 32 LYS B O 1
ATOM 1488 N N . VAL B 1 33 ? 8.242 -10.461 -15.227 1 98.12 33 VAL B N 1
ATOM 1489 C CA . VAL B 1 33 ? 7.023 -10.492 -14.43 1 98.12 33 VAL B CA 1
ATOM 1490 C C . VAL B 1 33 ? 5.805 -10.453 -15.344 1 98.12 33 VAL B C 1
ATOM 1492 O O . VAL B 1 33 ? 5.77 -9.68 -16.312 1 98.12 33 VAL B O 1
ATOM 1495 N N . GLU B 1 34 ? 4.902 -11.281 -15.047 1 97.56 34 GLU B N 1
ATOM 1496 C CA . GLU B 1 34 ? 3.672 -11.352 -15.828 1 97.56 34 GLU B CA 1
ATOM 1497 C C . GLU B 1 34 ? 2.443 -11.352 -14.922 1 97.56 34 GLU B C 1
ATOM 1499 O O . GLU B 1 34 ? 2.441 -12.008 -13.875 1 97.56 34 GLU B O 1
ATOM 1504 N N . LEU B 1 35 ? 1.443 -10.648 -15.422 1 98.5 35 LEU B N 1
ATOM 1505 C CA . LEU B 1 35 ? 0.17 -10.641 -14.711 1 98.5 35 LEU B CA 1
ATOM 1506 C C . LEU B 1 35 ? -0.857 -11.508 -15.422 1 98.5 35 LEU B C 1
ATOM 1508 O O . LEU B 1 35 ? -1.053 -11.383 -16.641 1 98.5 35 LEU B O 1
ATOM 1512 N N . LYS B 1 36 ? -1.437 -12.391 -14.695 1 98.31 36 LYS B N 1
ATOM 1513 C CA . LYS B 1 36 ? -2.609 -13.141 -15.133 1 98.31 36 LYS B CA 1
ATOM 1514 C C . LYS B 1 36 ? -3.822 -12.82 -14.266 1 98.31 36 LYS B C 1
ATOM 1516 O O . LYS B 1 36 ? -3.947 -13.344 -13.148 1 98.31 36 LYS B O 1
ATOM 1521 N N . ALA B 1 37 ? -4.684 -12.023 -14.805 1 98.06 37 ALA B N 1
ATOM 1522 C CA . ALA B 1 37 ? -5.918 -11.695 -14.094 1 98.06 37 ALA B CA 1
ATOM 1523 C C . ALA B 1 37 ? -7.02 -12.695 -14.414 1 98.06 37 ALA B C 1
ATOM 1525 O O . ALA B 1 37 ? -7.273 -13 -15.578 1 98.06 37 ALA B O 1
ATOM 1526 N N . VAL B 1 38 ? -7.66 -13.227 -13.375 1 97.38 38 VAL B N 1
ATOM 1527 C CA . VAL B 1 38 ? -8.727 -14.203 -13.594 1 97.38 38 VAL B CA 1
ATOM 1528 C C . VAL B 1 38 ? -10.062 -13.617 -13.148 1 97.38 38 VAL B C 1
ATOM 1530 O O . VAL B 1 38 ? -10.102 -12.711 -12.312 1 97.38 38 VAL B O 1
ATOM 1533 N N . LYS B 1 39 ? -11.094 -14.102 -13.703 1 95.75 39 LYS B N 1
ATOM 1534 C CA . LYS B 1 39 ? -12.438 -13.578 -13.477 1 95.75 39 LYS B CA 1
ATOM 1535 C C . LYS B 1 39 ? -12.891 -13.82 -12.039 1 95.75 39 LYS B C 1
ATOM 1537 O O . LYS B 1 39 ? -12.727 -14.922 -11.508 1 95.75 39 LYS B O 1
ATOM 1542 N N . THR B 1 40 ? -13.406 -12.781 -11.492 1 94.06 40 THR B N 1
ATOM 1543 C CA . THR B 1 40 ? -14.062 -12.922 -10.203 1 94.06 40 THR B CA 1
ATOM 1544 C C . THR B 1 40 ? -15.383 -13.672 -10.352 1 94.06 40 THR B C 1
ATOM 1546 O O . THR B 1 40 ? -16.141 -13.438 -11.297 1 94.06 40 THR B O 1
ATOM 1549 N N . GLU B 1 41 ? -15.641 -14.531 -9.422 1 92.12 41 GLU B N 1
ATOM 1550 C CA . GLU B 1 41 ? -16.938 -15.188 -9.43 1 92.12 41 GLU B CA 1
ATOM 1551 C C . GLU B 1 41 ? -18.016 -14.289 -8.82 1 92.12 41 GLU B C 1
ATOM 1553 O O . GLU B 1 41 ? -17.891 -13.859 -7.672 1 92.12 41 GLU B O 1
ATOM 1558 N N . PRO B 1 42 ? -19 -13.961 -9.602 1 88.56 42 PRO B N 1
ATOM 1559 C CA . PRO B 1 42 ? -20.047 -13.109 -9.047 1 88.56 42 PRO B CA 1
ATOM 1560 C C . PRO B 1 42 ? -20.734 -13.734 -7.836 1 88.56 42 PRO B C 1
ATOM 1562 O O . PRO B 1 42 ? -21.047 -14.93 -7.844 1 88.56 42 PRO B O 1
ATOM 1565 N N . ARG B 1 43 ? -20.812 -13.156 -6.586 1 80.12 43 ARG B N 1
ATOM 1566 C CA . ARG B 1 43 ? -21.359 -13.656 -5.328 1 80.12 43 ARG B CA 1
ATOM 1567 C C . ARG B 1 43 ? -22.812 -14.094 -5.496 1 80.12 43 ARG B C 1
ATOM 1569 O O . ARG B 1 43 ? -23.156 -15.234 -5.207 1 80.12 43 ARG B O 1
ATOM 1576 N N . GLY B 1 44 ? -23.703 -13.414 -6.301 1 78.5 44 GLY B N 1
ATOM 1577 C CA . GLY B 1 44 ? -25.125 -13.734 -6.426 1 78.5 44 GLY B CA 1
ATOM 1578 C C . GLY B 1 44 ? -25.641 -14.602 -5.293 1 78.5 44 GLY B C 1
ATOM 1579 O O . GLY B 1 44 ? -25.469 -14.266 -4.117 1 78.5 44 GLY B O 1
ATOM 1580 N N . SER B 1 45 ? -26.375 -15.672 -5.344 1 83.38 45 SER B N 1
ATOM 1581 C CA . SER B 1 45 ? -26.938 -16.578 -4.344 1 83.38 45 SER B CA 1
ATOM 1582 C C . SER B 1 45 ? -25.969 -17.734 -4.051 1 83.38 45 SER B C 1
ATOM 1584 O O . SER B 1 45 ? -26.344 -18.688 -3.361 1 83.38 45 SER B O 1
ATOM 1586 N N . LYS B 1 46 ? -24.812 -17.641 -4.418 1 88 46 LYS B N 1
ATOM 1587 C CA . LYS B 1 46 ? -23.844 -18.719 -4.277 1 88 46 LYS B CA 1
ATOM 1588 C C . LYS B 1 46 ? -23.234 -18.734 -2.875 1 88 46 LYS B C 1
ATOM 1590 O O . LYS B 1 46 ? -23.109 -17.703 -2.232 1 88 46 LYS B O 1
ATOM 1595 N N . THR B 1 47 ? -22.938 -19.891 -2.482 1 91.56 47 THR B N 1
ATOM 1596 C CA . THR B 1 47 ? -22.266 -20.047 -1.202 1 91.56 47 THR B CA 1
ATOM 1597 C C . THR B 1 47 ? -20.797 -19.672 -1.321 1 91.56 47 THR B C 1
ATOM 1599 O O . THR B 1 47 ? -20.234 -19.672 -2.418 1 91.56 47 THR B O 1
ATOM 1602 N N . LEU B 1 48 ? -20.156 -19.344 -0.217 1 90.88 48 LEU B N 1
ATOM 1603 C CA . LEU B 1 48 ? -18.734 -19 -0.189 1 90.88 48 LEU B CA 1
ATOM 1604 C C . LEU B 1 48 ? -17.906 -20.156 -0.729 1 90.88 48 LEU B C 1
ATOM 1606 O O . LEU B 1 48 ? -16.906 -19.938 -1.434 1 90.88 48 LEU B O 1
ATOM 1610 N N . GLU B 1 49 ? -18.375 -21.328 -0.403 1 92.19 49 GLU B N 1
ATOM 1611 C CA . GLU B 1 49 ? -17.672 -22.516 -0.857 1 92.19 49 GLU B CA 1
ATOM 1612 C C . GLU B 1 49 ? -17.672 -22.609 -2.379 1 92.19 49 GLU B C 1
ATOM 1614 O O . GLU B 1 49 ? -16.656 -22.969 -2.986 1 92.19 49 GLU B O 1
ATOM 1619 N N . THR B 1 50 ? -18.781 -22.328 -2.949 1 92.88 50 THR B N 1
ATOM 1620 C CA . THR B 1 50 ? -18.906 -22.375 -4.402 1 92.88 50 THR B CA 1
ATOM 1621 C C . THR B 1 50 ? -18.062 -21.281 -5.055 1 92.88 50 THR B C 1
ATOM 1623 O O . THR B 1 50 ? -17.422 -21.516 -6.086 1 92.88 50 THR B O 1
ATOM 1626 N N . LEU B 1 51 ? -18.047 -20.094 -4.438 1 93 51 LEU B N 1
ATOM 1627 C CA . LEU B 1 51 ? -17.234 -18.984 -4.934 1 93 51 LEU B CA 1
ATOM 1628 C C . LEU B 1 51 ? -15.75 -19.328 -4.914 1 93 51 LEU B C 1
ATOM 1630 O O . LEU B 1 51 ? -15.055 -19.156 -5.914 1 93 51 LEU B O 1
ATOM 1634 N N . TYR B 1 52 ? -15.336 -19.922 -3.809 1 94.75 52 TYR B N 1
ATOM 1635 C CA . TYR B 1 52 ? -13.945 -20.312 -3.627 1 94.75 52 TYR B CA 1
ATOM 1636 C C . TYR B 1 52 ? -13.531 -21.344 -4.668 1 94.75 52 TYR B C 1
ATOM 1638 O O . TYR B 1 52 ? -12.477 -21.234 -5.293 1 94.75 52 TYR B O 1
ATOM 1646 N N . ALA B 1 53 ? -14.414 -22.359 -4.844 1 95.19 53 ALA B N 1
ATOM 1647 C CA . ALA B 1 53 ? -14.102 -23.453 -5.754 1 95.19 53 ALA B CA 1
ATOM 1648 C C . ALA B 1 53 ? -13.945 -22.953 -7.188 1 95.19 53 ALA B C 1
ATOM 1650 O O . ALA B 1 53 ? -13.008 -23.344 -7.891 1 95.19 53 ALA B O 1
ATOM 1651 N N . ALA B 1 54 ? -14.836 -22.094 -7.609 1 95.75 54 ALA B N 1
ATOM 1652 C CA . ALA B 1 54 ? -14.797 -21.562 -8.969 1 95.75 54 ALA B CA 1
ATOM 1653 C C . ALA B 1 54 ? -13.531 -20.734 -9.195 1 95.75 54 ALA B C 1
ATOM 1655 O O . ALA B 1 54 ? -12.852 -20.891 -10.211 1 95.75 54 ALA B O 1
ATOM 1656 N N . GLU B 1 55 ? -13.211 -19.859 -8.258 1 96.44 55 GLU B N 1
ATOM 1657 C CA . GLU B 1 55 ? -12.039 -19 -8.391 1 96.44 55 GLU B CA 1
ATOM 1658 C C . GLU B 1 55 ? -10.75 -19.812 -8.305 1 96.44 55 GLU B C 1
ATOM 1660 O O . GLU B 1 55 ? -9.789 -19.547 -9.023 1 96.44 55 GLU B O 1
ATOM 1665 N N . ARG B 1 56 ? -10.789 -20.812 -7.414 1 97.12 56 ARG B N 1
ATOM 1666 C CA . ARG B 1 56 ? -9.625 -21.688 -7.285 1 97.12 56 ARG B CA 1
ATOM 1667 C C . ARG B 1 56 ? -9.312 -22.375 -8.609 1 97.12 56 ARG B C 1
ATOM 1669 O O . ARG B 1 56 ? -8.148 -22.438 -9.016 1 97.12 56 ARG B O 1
ATOM 1676 N N . GLU B 1 57 ? -10.328 -22.906 -9.242 1 97.56 57 GLU B N 1
ATOM 1677 C CA . GLU B 1 57 ? -10.156 -23.562 -10.531 1 97.56 57 GLU B CA 1
ATOM 1678 C C . GLU B 1 57 ? -9.5 -22.625 -11.547 1 97.56 57 GLU B C 1
ATOM 1680 O O . GLU B 1 57 ? -8.578 -23.031 -12.25 1 97.56 57 GLU B O 1
ATOM 1685 N N . ARG B 1 58 ? -9.922 -21.438 -11.625 1 97.88 58 ARG B N 1
ATOM 1686 C CA . ARG B 1 58 ? -9.375 -20.453 -12.555 1 97.88 58 ARG B CA 1
ATOM 1687 C C . ARG B 1 58 ? -7.93 -20.125 -12.219 1 97.88 58 ARG B C 1
ATOM 1689 O O . ARG B 1 58 ? -7.098 -19.969 -13.109 1 97.88 58 ARG B O 1
ATOM 1696 N N . ILE B 1 59 ? -7.66 -19.969 -10.906 1 98.31 59 ILE B N 1
ATOM 1697 C CA . ILE B 1 59 ? -6.312 -19.672 -10.43 1 98.31 59 ILE B CA 1
ATOM 1698 C C . ILE B 1 59 ? -5.363 -20.797 -10.828 1 98.31 59 ILE B C 1
ATOM 1700 O O . ILE B 1 59 ? -4.309 -20.547 -11.422 1 98.31 59 ILE B O 1
ATOM 1704 N N . GLU B 1 60 ? -5.781 -22.031 -10.516 1 98.06 60 GLU B N 1
ATOM 1705 C CA . GLU B 1 60 ? -4.941 -23.188 -10.805 1 98.06 60 GLU B CA 1
ATOM 1706 C C . GLU B 1 60 ? -4.703 -23.344 -12.305 1 98.06 60 GLU B C 1
ATOM 1708 O O . GLU B 1 60 ? -3.605 -23.719 -12.727 1 98.06 60 GLU B O 1
ATOM 1713 N N . ALA B 1 61 ? -5.703 -23.031 -13.109 1 98.25 61 ALA B N 1
ATOM 1714 C CA . ALA B 1 61 ? -5.59 -23.109 -14.562 1 98.25 61 ALA B CA 1
ATOM 1715 C C . ALA B 1 61 ? -4.59 -22.094 -15.094 1 98.25 61 ALA B C 1
ATOM 1717 O O . ALA B 1 61 ? -3.996 -22.281 -16.156 1 98.25 61 ALA B O 1
ATOM 1718 N N . ALA B 1 62 ? -4.359 -21.047 -14.352 1 98.25 62 ALA B N 1
ATOM 1719 C CA . ALA B 1 62 ? -3.48 -19.969 -14.789 1 98.25 62 ALA B CA 1
ATOM 1720 C C . ALA B 1 62 ? -2.031 -20.25 -14.398 1 98.25 62 ALA B C 1
ATOM 1722 O O . ALA B 1 62 ? -1.117 -19.562 -14.852 1 98.25 62 ALA B O 1
ATOM 1723 N N . ILE B 1 63 ? -1.808 -21.219 -13.57 1 98.25 63 ILE B N 1
ATOM 1724 C CA . ILE B 1 63 ? -0.478 -21.5 -13.039 1 98.25 63 ILE B CA 1
ATOM 1725 C C . ILE B 1 63 ? 0.12 -22.703 -13.742 1 98.25 63 ILE B C 1
ATOM 1727 O O . ILE B 1 63 ? -0.393 -23.828 -13.617 1 98.25 63 ILE B O 1
ATOM 1731 N N . PRO B 1 64 ? 1.181 -22.547 -14.469 1 97.56 64 PRO B N 1
ATOM 1732 C CA . PRO B 1 64 ? 1.831 -23.688 -15.117 1 97.56 64 PRO B CA 1
ATOM 1733 C C . PRO B 1 64 ? 2.293 -24.75 -14.125 1 97.56 64 PRO B C 1
ATOM 1735 O O . PRO B 1 64 ? 2.607 -24.422 -12.969 1 97.56 64 PRO B O 1
ATOM 1738 N N . ARG B 1 65 ? 2.389 -26.016 -14.578 1 95.56 65 ARG B N 1
ATOM 1739 C CA . ARG B 1 65 ? 2.879 -27.094 -13.742 1 95.56 65 ARG B CA 1
ATOM 1740 C C . ARG B 1 65 ? 4.312 -26.844 -13.297 1 95.56 65 ARG B C 1
ATOM 1742 O O . ARG B 1 65 ? 5.129 -26.344 -14.07 1 95.56 65 ARG B O 1
ATOM 1749 N N . GLY B 1 66 ? 4.562 -27.188 -12.078 1 95.38 66 GLY B N 1
ATOM 1750 C CA . GLY B 1 66 ? 5.922 -27.094 -11.578 1 95.38 66 GLY B CA 1
ATOM 1751 C C . GLY B 1 66 ? 6.246 -25.719 -11 1 95.38 66 GLY B C 1
ATOM 1752 O O . GLY B 1 66 ? 7.355 -25.5 -10.516 1 95.38 66 GLY B O 1
ATOM 1753 N N . THR B 1 67 ? 5.32 -24.766 -11.047 1 97.75 67 THR B N 1
ATOM 1754 C CA . THR B 1 67 ? 5.508 -23.422 -10.523 1 97.75 67 THR B CA 1
ATOM 1755 C C . THR B 1 67 ? 5.375 -23.406 -9 1 97.75 67 THR B C 1
ATOM 1757 O O . THR B 1 67 ? 4.488 -24.062 -8.445 1 97.75 67 THR B O 1
ATOM 1760 N N . ARG B 1 68 ? 6.27 -22.781 -8.359 1 98.25 68 ARG B N 1
ATOM 1761 C CA . ARG B 1 68 ? 6.133 -22.562 -6.922 1 98.25 68 ARG B CA 1
ATOM 1762 C C . ARG B 1 68 ? 4.996 -21.594 -6.625 1 98.25 68 ARG B C 1
ATOM 1764 O O . ARG B 1 68 ? 4.938 -20.5 -7.199 1 98.25 68 ARG B O 1
ATOM 1771 N N . VAL B 1 69 ? 4.137 -21.922 -5.691 1 98.69 69 VAL B N 1
ATOM 1772 C CA . VAL B 1 69 ? 2.965 -21.109 -5.402 1 98.69 69 VAL B CA 1
ATOM 1773 C C . VAL B 1 69 ? 3.168 -20.359 -4.086 1 98.69 69 VAL B C 1
ATOM 1775 O O . VAL B 1 69 ? 3.416 -20.984 -3.047 1 98.69 69 VAL B O 1
ATOM 1778 N N . VAL B 1 70 ? 3.098 -19.078 -4.164 1 98.75 70 VAL B N 1
ATOM 1779 C CA . VAL B 1 70 ? 3.135 -18.188 -3.006 1 98.75 70 VAL B CA 1
ATOM 1780 C C . VAL B 1 70 ? 1.794 -17.469 -2.865 1 98.75 70 VAL B C 1
ATOM 1782 O O . VAL B 1 70 ? 1.449 -16.609 -3.688 1 98.75 70 VAL B O 1
ATOM 1785 N N . ALA B 1 71 ? 1.048 -17.766 -1.833 1 98.75 71 ALA B N 1
ATOM 1786 C CA . ALA B 1 71 ? -0.264 -17.156 -1.622 1 98.75 71 ALA B CA 1
ATOM 1787 C C . ALA B 1 71 ? -0.157 -15.898 -0.766 1 98.75 71 ALA B C 1
ATOM 1789 O O . ALA B 1 71 ? 0.516 -15.898 0.268 1 98.75 71 ALA B O 1
ATOM 1790 N N . LEU B 1 72 ? -0.729 -14.852 -1.229 1 98.12 72 LEU B N 1
ATOM 1791 C CA . LEU B 1 72 ? -0.921 -13.695 -0.362 1 98.12 72 LEU B CA 1
ATOM 1792 C C . LEU B 1 72 ? -2.076 -13.93 0.606 1 98.12 72 LEU B C 1
ATOM 1794 O O . LEU B 1 72 ? -3.199 -14.211 0.183 1 98.12 72 LEU B O 1
ATOM 1798 N N . ASP B 1 73 ? -1.76 -13.773 1.871 1 95.31 73 ASP B N 1
ATOM 1799 C CA . ASP B 1 73 ? -2.668 -14.164 2.943 1 95.31 73 ASP B CA 1
ATOM 1800 C C . ASP B 1 73 ? -2.488 -13.281 4.172 1 95.31 73 ASP B C 1
ATOM 1802 O O . ASP B 1 73 ? -1.363 -13.047 4.617 1 95.31 73 ASP B O 1
ATOM 1806 N N . GLU B 1 74 ? -3.598 -12.836 4.738 1 92.44 74 GLU B N 1
ATOM 1807 C CA . GLU B 1 74 ? -3.547 -11.953 5.898 1 92.44 74 GLU B CA 1
ATOM 1808 C C . GLU B 1 74 ? -2.92 -12.656 7.102 1 92.44 74 GLU B C 1
ATOM 1810 O O . GLU B 1 74 ?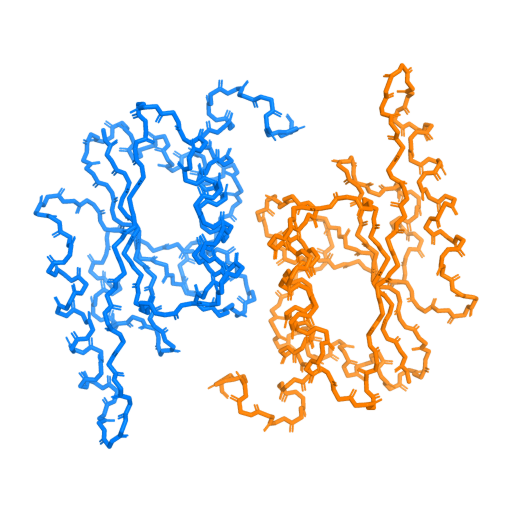 -2.471 -12 8.047 1 92.44 74 GLU B O 1
ATOM 1815 N N . ARG B 1 75 ? -2.828 -13.961 7.082 1 93.06 75 ARG B N 1
ATOM 1816 C CA . ARG B 1 75 ? -2.252 -14.727 8.18 1 93.06 75 ARG B CA 1
ATOM 1817 C C . ARG B 1 75 ? -0.864 -15.242 7.816 1 93.06 75 ARG B C 1
ATOM 1819 O O . ARG B 1 75 ? -0.26 -16 8.578 1 93.06 75 ARG B O 1
ATOM 1826 N N . GLY B 1 76 ? -0.398 -14.867 6.645 1 96.31 76 GLY B N 1
ATOM 1827 C CA . GLY B 1 76 ? 0.916 -15.305 6.199 1 96.31 76 GLY B CA 1
ATOM 1828 C C . GLY B 1 76 ? 2.053 -14.578 6.887 1 96.31 76 GLY B C 1
ATOM 1829 O O . GLY B 1 76 ? 1.826 -13.797 7.812 1 96.31 76 GLY B O 1
ATOM 1830 N N . THR B 1 77 ? 3.24 -14.875 6.492 1 96.69 77 THR B N 1
ATOM 1831 C CA . THR B 1 77 ? 4.445 -14.266 7.043 1 96.69 77 THR B CA 1
ATOM 1832 C C . THR B 1 77 ? 4.531 -12.789 6.656 1 96.69 77 THR B C 1
ATOM 1834 O O . THR B 1 77 ? 4.445 -12.445 5.477 1 96.69 77 THR B O 1
ATOM 1837 N N . SER B 1 78 ? 4.629 -11.953 7.672 1 95.94 78 SER B N 1
ATOM 1838 C CA . SER B 1 78 ? 4.82 -10.531 7.398 1 95.94 78 SER B CA 1
ATOM 1839 C C . SER B 1 78 ? 6.18 -10.273 6.762 1 95.94 78 SER B C 1
ATOM 1841 O O . SER B 1 78 ? 7.168 -10.93 7.102 1 95.94 78 SER B O 1
ATOM 1843 N N . LEU B 1 79 ? 6.242 -9.242 5.902 1 94.88 79 LEU B N 1
ATOM 1844 C CA . LEU B 1 79 ? 7.477 -9.008 5.164 1 94.88 79 LEU B CA 1
ATOM 1845 C C . LEU B 1 79 ? 7.918 -7.551 5.293 1 94.88 79 LEU B C 1
ATOM 1847 O O . LEU B 1 79 ? 7.094 -6.637 5.215 1 94.88 79 LEU B O 1
ATOM 1851 N N . THR B 1 80 ? 9.18 -7.383 5.516 1 97.12 80 THR B N 1
ATOM 1852 C CA . THR B 1 80 ? 9.852 -6.141 5.156 1 97.12 80 THR B CA 1
ATOM 1853 C C . THR B 1 80 ? 10.359 -6.191 3.719 1 97.12 80 THR B C 1
ATOM 1855 O O . THR B 1 80 ? 10.398 -7.266 3.111 1 97.12 80 THR B O 1
ATOM 1858 N N . THR B 1 81 ? 10.703 -5.125 3.229 1 97.75 81 THR B N 1
ATOM 1859 C CA . THR B 1 81 ? 11.273 -5.109 1.886 1 97.75 81 THR B CA 1
ATOM 1860 C C . THR B 1 81 ? 12.539 -5.961 1.825 1 97.75 81 THR B C 1
ATOM 1862 O O . THR B 1 81 ? 12.75 -6.703 0.866 1 97.75 81 THR B O 1
ATOM 1865 N N . LYS B 1 82 ? 13.367 -5.887 2.842 1 97.31 82 LYS B N 1
ATOM 1866 C CA . LYS B 1 82 ? 14.586 -6.688 2.893 1 97.31 82 LYS B CA 1
ATOM 1867 C C . LYS B 1 82 ? 14.258 -8.18 2.943 1 97.31 82 LYS B C 1
ATOM 1869 O O . LYS B 1 82 ? 14.93 -8.984 2.299 1 97.31 82 LYS B O 1
ATOM 1874 N N . ALA B 1 83 ? 13.266 -8.508 3.697 1 98 83 ALA B N 1
ATOM 1875 C CA . ALA B 1 83 ? 12.844 -9.898 3.768 1 98 83 ALA B CA 1
ATOM 1876 C C . ALA B 1 83 ? 12.312 -10.383 2.418 1 98 83 ALA B C 1
ATOM 1878 O O . ALA B 1 83 ? 12.586 -11.516 2.008 1 98 83 ALA B O 1
ATOM 1879 N N . LEU B 1 84 ? 11.555 -9.547 1.728 1 98.31 84 LEU B N 1
ATOM 1880 C CA . LEU B 1 84 ? 11.062 -9.883 0.396 1 98.31 84 LEU B CA 1
ATOM 1881 C C . LEU B 1 84 ? 12.219 -10.047 -0.584 1 98.31 84 LEU B C 1
ATOM 1883 O O . LEU B 1 84 ? 12.203 -10.945 -1.434 1 98.31 84 LEU B O 1
ATOM 1887 N N . ALA B 1 85 ? 13.195 -9.195 -0.445 1 98.38 85 ALA B N 1
ATOM 1888 C CA . ALA B 1 85 ? 14.383 -9.305 -1.293 1 98.38 85 ALA B CA 1
ATOM 1889 C C . ALA B 1 85 ? 15.086 -10.641 -1.088 1 98.38 85 ALA B C 1
ATOM 1891 O O . ALA B 1 85 ? 15.516 -11.273 -2.051 1 98.38 85 ALA B O 1
ATOM 1892 N N . ALA B 1 86 ? 15.219 -11.008 0.158 1 98.19 86 ALA B N 1
ATOM 1893 C CA . ALA B 1 86 ? 15.828 -12.297 0.474 1 98.19 86 ALA B CA 1
ATOM 1894 C C . ALA B 1 86 ? 15.016 -13.445 -0.116 1 98.19 86 ALA B C 1
ATOM 1896 O O . ALA B 1 86 ? 15.578 -14.391 -0.685 1 98.19 86 ALA B O 1
ATOM 1897 N N . ARG B 1 87 ? 13.734 -13.359 -0.027 1 97.5 87 ARG B N 1
ATOM 1898 C CA . ARG B 1 87 ? 12.859 -14.383 -0.583 1 97.5 87 ARG B CA 1
ATOM 1899 C C . ARG B 1 87 ? 12.984 -14.453 -2.102 1 97.5 87 ARG B C 1
ATOM 1901 O O . ARG B 1 87 ? 13.047 -15.539 -2.678 1 97.5 87 ARG B O 1
ATOM 1908 N N . LEU B 1 88 ? 12.961 -13.305 -2.674 1 97.81 88 LEU B N 1
ATOM 1909 C CA . LEU B 1 88 ? 13.117 -13.234 -4.121 1 97.81 88 LEU B CA 1
ATOM 1910 C C . LEU B 1 88 ? 14.414 -13.914 -4.559 1 97.81 88 LEU B C 1
ATOM 1912 O O . LEU B 1 88 ? 14.422 -14.656 -5.543 1 97.81 88 LEU B O 1
ATOM 1916 N N . LYS B 1 89 ? 15.477 -13.656 -3.822 1 97.12 89 LYS B N 1
ATOM 1917 C CA . LYS B 1 89 ? 16.75 -14.312 -4.105 1 97.12 89 LYS B CA 1
ATOM 1918 C C . LYS B 1 89 ? 16.625 -15.828 -3.988 1 97.12 89 LYS B C 1
ATOM 1920 O O . LYS B 1 89 ? 17.109 -16.562 -4.848 1 97.12 89 LYS B O 1
ATOM 1925 N N . ASP B 1 90 ? 15.969 -16.25 -2.947 1 97.12 90 ASP B N 1
ATOM 1926 C CA . ASP B 1 90 ? 15.742 -17.688 -2.742 1 97.12 90 ASP B CA 1
ATOM 1927 C C . ASP B 1 90 ? 14.953 -18.297 -3.898 1 97.12 90 ASP B C 1
ATOM 1929 O O . ASP B 1 90 ? 15.266 -19.391 -4.363 1 97.12 90 ASP B O 1
ATOM 1933 N N . TRP B 1 91 ? 13.891 -17.547 -4.324 1 97.06 91 TRP B N 1
ATOM 1934 C CA . TRP B 1 91 ? 13.094 -18.016 -5.457 1 97.06 91 TRP B CA 1
ATOM 1935 C C . TRP B 1 91 ? 13.961 -18.172 -6.707 1 97.06 91 TRP B C 1
ATOM 1937 O O . TRP B 1 91 ? 13.859 -19.156 -7.426 1 97.06 91 TRP B O 1
ATOM 1947 N N . GLN B 1 92 ? 14.758 -17.266 -6.922 1 94.94 92 GLN B N 1
ATOM 1948 C CA . GLN B 1 92 ? 15.617 -17.281 -8.102 1 94.94 92 GLN B CA 1
ATOM 1949 C C . GLN B 1 92 ? 16.609 -18.438 -8.047 1 94.94 92 GLN B C 1
ATOM 1951 O O . GLN B 1 92 ? 16.891 -19.062 -9.07 1 94.94 92 GLN B O 1
ATOM 1956 N N . LEU B 1 93 ? 17.141 -18.75 -6.898 1 93.81 93 LEU B N 1
ATOM 1957 C CA . LEU B 1 93 ? 18.094 -19.828 -6.715 1 93.81 93 LEU B CA 1
ATOM 1958 C C . LEU B 1 93 ? 17.438 -21.188 -6.926 1 93.81 93 LEU B C 1
ATOM 1960 O O . LEU B 1 93 ? 18.078 -22.125 -7.391 1 93.81 93 LEU B O 1
ATOM 1964 N N . GLY B 1 94 ? 16.172 -21.266 -6.551 1 92.44 94 GLY B N 1
ATOM 1965 C CA . GLY B 1 94 ? 15.438 -22.516 -6.727 1 92.44 94 GLY B CA 1
ATOM 1966 C C . GLY B 1 94 ? 15.227 -22.875 -8.188 1 92.44 94 GLY B C 1
ATOM 1967 O O . GLY B 1 94 ? 15.039 -24.047 -8.516 1 92.44 94 GLY B O 1
ATOM 1968 N N . GLY B 1 95 ? 15.125 -21.906 -9.109 1 89.69 95 GLY B N 1
ATOM 1969 C CA . GLY B 1 95 ? 15.086 -22.141 -10.539 1 89.69 95 GLY B CA 1
ATOM 1970 C C . GLY B 1 95 ? 13.672 -22.234 -11.086 1 89.69 95 GLY B C 1
ATOM 1971 O O . GLY B 1 95 ? 13.445 -22 -12.281 1 89.69 95 GLY B O 1
ATOM 1972 N N . ASP B 1 96 ? 12.664 -22.672 -10.211 1 93.31 96 ASP B N 1
ATOM 1973 C CA . ASP B 1 96 ? 11.281 -22.75 -10.656 1 93.31 96 ASP B CA 1
ATOM 1974 C C . ASP B 1 96 ? 10.664 -21.375 -10.82 1 93.31 96 ASP B C 1
ATOM 1976 O O . ASP B 1 96 ? 11.062 -20.422 -10.141 1 93.31 96 ASP B O 1
ATOM 1980 N N . ASP B 1 97 ? 9.68 -21.328 -11.711 1 97.25 97 ASP B N 1
ATOM 1981 C CA . ASP B 1 97 ? 8.844 -20.141 -11.758 1 97.25 97 ASP B CA 1
ATOM 1982 C C . ASP B 1 97 ? 8.031 -19.984 -10.477 1 97.25 97 ASP B C 1
ATOM 1984 O O . ASP B 1 97 ? 7.777 -20.969 -9.773 1 97.25 97 ASP B O 1
ATOM 1988 N N . VAL B 1 98 ? 7.75 -18.812 -10.156 1 98.56 98 VAL B N 1
ATOM 1989 C CA . VAL B 1 98 ? 7.008 -18.516 -8.938 1 98.56 98 VAL B CA 1
ATOM 1990 C C . VAL B 1 98 ? 5.695 -17.812 -9.281 1 98.56 98 VAL B C 1
ATOM 1992 O O . VAL B 1 98 ? 5.676 -16.875 -10.07 1 98.56 98 VAL B O 1
ATOM 1995 N N . ALA B 1 99 ? 4.594 -18.281 -8.758 1 98.81 99 ALA B N 1
ATOM 1996 C CA . ALA B 1 99 ? 3.281 -17.656 -8.883 1 98.81 99 ALA B CA 1
ATOM 1997 C C . ALA B 1 99 ? 2.854 -17.016 -7.559 1 98.81 99 ALA B C 1
ATOM 1999 O O . ALA B 1 99 ? 2.672 -17.719 -6.559 1 98.81 99 ALA B O 1
ATOM 2000 N N . LEU B 1 100 ? 2.756 -15.75 -7.559 1 98.88 100 LEU B N 1
ATOM 2001 C CA . LEU B 1 100 ? 2.191 -15.016 -6.43 1 98.88 100 LEU B CA 1
ATOM 2002 C C . LEU B 1 100 ? 0.697 -14.789 -6.621 1 98.88 100 LEU B C 1
ATOM 2004 O O . LEU B 1 100 ? 0.282 -14.148 -7.59 1 98.88 100 LEU B O 1
ATOM 2008 N N . VAL B 1 101 ? -0.121 -15.258 -5.66 1 98.88 101 VAL B N 1
ATOM 2009 C CA . VAL B 1 101 ? -1.555 -15.352 -5.91 1 98.88 101 VAL B CA 1
ATOM 2010 C C . VAL B 1 101 ? -2.303 -14.367 -5.012 1 98.88 101 VAL B C 1
ATOM 2012 O O . VAL B 1 101 ? -2.146 -14.398 -3.789 1 98.88 101 VAL B O 1
ATOM 2015 N N . ILE B 1 102 ? -3.07 -13.539 -5.633 1 98.25 102 ILE B N 1
ATOM 2016 C CA . ILE B 1 102 ? -3.914 -12.555 -4.965 1 98.25 102 ILE B CA 1
ATOM 2017 C C . ILE B 1 102 ? -5.379 -12.977 -5.062 1 98.25 102 ILE B C 1
ATOM 2019 O O . ILE B 1 102 ? -5.914 -13.125 -6.164 1 98.25 102 ILE B O 1
ATOM 2023 N N . GLY B 1 103 ? -6.043 -13.156 -3.98 1 96.12 103 GLY B N 1
ATOM 2024 C CA . GLY B 1 103 ? -7.438 -13.562 -3.951 1 96.12 103 GLY B CA 1
ATOM 2025 C C . GLY B 1 103 ? -8.398 -12.438 -4.305 1 96.12 103 GLY B C 1
ATOM 2026 O O . GLY B 1 103 ? -7.98 -11.289 -4.461 1 96.12 103 GLY B O 1
ATOM 2027 N N . GLY B 1 104 ? -9.609 -12.805 -4.445 1 90.94 104 GLY B N 1
ATOM 2028 C CA . GLY B 1 104 ? -10.672 -11.836 -4.688 1 90.94 104 GLY B CA 1
ATOM 2029 C C . GLY B 1 104 ? -11.188 -11.188 -3.418 1 90.94 104 GLY B C 1
ATOM 2030 O O . GLY B 1 104 ? -10.516 -11.211 -2.385 1 90.94 104 GLY B O 1
ATOM 2031 N N . PRO B 1 105 ? -12.359 -10.562 -3.531 1 87.25 105 PRO B N 1
ATOM 2032 C CA . PRO B 1 105 ? -12.945 -9.852 -2.393 1 87.25 105 PRO B CA 1
ATOM 2033 C C . PRO B 1 105 ? -13.125 -10.742 -1.169 1 87.25 105 PRO B C 1
ATOM 2035 O O . PRO B 1 105 ? -13.047 -10.266 -0.034 1 87.25 105 PRO B O 1
ATOM 2038 N N . ASP B 1 106 ? -13.258 -12.016 -1.377 1 88.88 106 ASP B N 1
ATOM 2039 C CA . ASP B 1 106 ? -13.516 -12.922 -0.261 1 88.88 106 ASP B CA 1
ATOM 2040 C C . ASP B 1 106 ? -12.266 -13.695 0.122 1 88.88 106 ASP B C 1
ATOM 2042 O O . ASP B 1 106 ? -12.297 -14.531 1.029 1 88.88 106 ASP B O 1
ATOM 2046 N N . GLY B 1 107 ? -11.227 -13.391 -0.579 1 93.19 107 GLY B N 1
ATOM 2047 C CA . GLY B 1 107 ? -9.977 -14.086 -0.286 1 93.19 107 GLY B CA 1
ATOM 2048 C C . GLY B 1 107 ? -9.789 -15.344 -1.104 1 93.19 107 GLY B C 1
ATOM 2049 O O . GLY B 1 107 ? -10.352 -15.477 -2.191 1 93.19 107 GLY B O 1
ATOM 2050 N N . LEU B 1 108 ? -8.875 -16.156 -0.652 1 96.75 108 LEU B N 1
ATOM 2051 C CA . LEU B 1 108 ? -8.531 -17.406 -1.328 1 96.75 108 LEU B CA 1
ATOM 2052 C C . LEU B 1 108 ? -9.18 -18.594 -0.63 1 96.75 108 LEU B C 1
ATOM 2054 O O . LEU B 1 108 ? -9.398 -18.578 0.583 1 96.75 108 LEU B O 1
ATOM 2058 N N . ASP B 1 109 ? -9.492 -19.594 -1.411 1 95.94 109 ASP B N 1
ATOM 2059 C CA . ASP B 1 109 ? -9.922 -20.875 -0.858 1 95.94 109 ASP B CA 1
ATOM 2060 C C . ASP B 1 109 ? -8.961 -21.359 0.223 1 95.94 109 ASP B C 1
ATOM 2062 O O . ASP B 1 109 ? -7.746 -21.406 0.007 1 95.94 109 ASP B O 1
ATOM 2066 N N . PRO B 1 110 ? -9.531 -21.734 1.391 1 95.38 110 PRO B N 1
ATOM 2067 C CA . PRO B 1 110 ? -8.656 -22.125 2.496 1 95.38 110 PRO B CA 1
ATOM 2068 C C . PRO B 1 110 ? -7.75 -23.297 2.139 1 95.38 110 PRO B C 1
ATOM 2070 O O . PRO B 1 110 ? -6.574 -23.312 2.508 1 95.38 110 PRO B O 1
ATOM 2073 N N . ALA B 1 111 ? -8.289 -24.234 1.444 1 95.44 111 ALA B N 1
ATOM 2074 C CA . ALA B 1 111 ? -7.496 -25.406 1.058 1 95.44 111 ALA B CA 1
ATOM 2075 C C . ALA B 1 111 ? -6.379 -25.016 0.095 1 95.44 111 ALA B C 1
ATOM 2077 O O . ALA B 1 111 ? -5.27 -25.547 0.169 1 95.44 111 ALA B O 1
ATOM 2078 N N . PHE B 1 112 ? -6.605 -24.109 -0.804 1 97.38 112 PHE B N 1
ATOM 2079 C CA . PHE B 1 112 ? -5.59 -23.609 -1.718 1 97.38 112 PHE B CA 1
ATOM 2080 C C . PHE B 1 112 ? -4.469 -22.906 -0.951 1 97.38 112 PHE B C 1
ATOM 2082 O O . PHE B 1 112 ? -3.289 -23.172 -1.196 1 97.38 112 PHE B O 1
ATOM 2089 N N . ARG B 1 113 ? -4.879 -22.031 -0.038 1 96.19 113 ARG B N 1
ATOM 2090 C CA . ARG B 1 113 ? -3.908 -21.297 0.768 1 96.19 113 ARG B CA 1
ATOM 2091 C C . ARG B 1 113 ? -3.002 -22.25 1.539 1 96.19 113 ARG B C 1
ATOM 2093 O O . ARG B 1 113 ? -1.786 -22.047 1.597 1 96.19 113 ARG B O 1
ATOM 2100 N N . GLN B 1 114 ? -3.6 -23.266 2.088 1 95.44 114 GLN B N 1
ATOM 2101 C CA . GLN B 1 114 ? -2.861 -24.219 2.908 1 95.44 114 GLN B CA 1
ATOM 2102 C C . GLN B 1 114 ? -1.907 -25.062 2.057 1 95.44 114 GLN B C 1
ATOM 2104 O O . GLN B 1 114 ? -0.842 -25.469 2.527 1 95.44 114 GLN B O 1
ATOM 2109 N N . ALA B 1 115 ? -2.293 -25.297 0.852 1 96.5 115 ALA B N 1
ATOM 2110 C CA . ALA B 1 115 ? -1.503 -26.141 -0.046 1 96.5 115 ALA B CA 1
ATOM 2111 C C . ALA B 1 115 ? -0.373 -25.344 -0.69 1 96.5 115 ALA B C 1
ATOM 2113 O O . ALA B 1 115 ? 0.535 -25.906 -1.296 1 96.5 115 ALA B O 1
ATOM 2114 N N . ALA B 1 116 ? -0.427 -23.969 -0.573 1 98.12 116 ALA B N 1
ATOM 2115 C CA . ALA B 1 116 ? 0.598 -23.125 -1.182 1 98.12 116 ALA B CA 1
ATOM 2116 C C . ALA B 1 116 ? 1.975 -23.422 -0.592 1 98.12 116 ALA B C 1
ATOM 2118 O O . ALA B 1 116 ? 2.09 -23.781 0.583 1 98.12 116 ALA B O 1
ATOM 2119 N N . HIS B 1 117 ? 2.984 -23.281 -1.349 1 98.12 117 HIS B N 1
ATOM 2120 C CA . HIS B 1 117 ? 4.344 -23.531 -0.879 1 98.12 117 HIS B CA 1
ATOM 2121 C C . HIS B 1 117 ? 4.75 -22.5 0.179 1 98.12 117 HIS B C 1
ATOM 2123 O O . HIS B 1 117 ? 5.543 -22.812 1.072 1 98.12 117 HIS B O 1
ATOM 2129 N N . GLU B 1 118 ? 4.246 -21.281 0.026 1 97.75 118 GLU B N 1
ATOM 2130 C CA . GLU B 1 118 ? 4.473 -20.188 0.962 1 97.75 118 GLU B CA 1
ATOM 2131 C C . GLU B 1 118 ? 3.246 -19.297 1.068 1 97.75 118 GLU B C 1
ATOM 2133 O O . GLU B 1 118 ? 2.453 -19.203 0.129 1 97.75 118 GLU B O 1
ATOM 2138 N N . ARG B 1 119 ? 3.072 -18.75 2.26 1 98.31 119 ARG B N 1
ATOM 2139 C CA . ARG B 1 119 ? 2.07 -17.719 2.486 1 98.31 119 ARG B CA 1
ATOM 2140 C C . ARG B 1 119 ? 2.715 -16.438 3.023 1 98.31 119 ARG B C 1
ATOM 2142 O O . ARG B 1 119 ? 3.457 -16.484 4.004 1 98.31 119 ARG B O 1
ATOM 2149 N N . ILE B 1 120 ? 2.42 -15.32 2.322 1 98.25 120 ILE B N 1
ATOM 2150 C CA . ILE B 1 120 ? 3.037 -14.062 2.742 1 98.25 120 ILE B CA 1
ATOM 2151 C C . ILE B 1 120 ? 1.96 -13.008 2.955 1 98.25 120 ILE B C 1
ATOM 2153 O O . ILE B 1 120 ? 0.871 -13.094 2.385 1 98.25 120 ILE B O 1
ATOM 2157 N N . ARG B 1 121 ? 2.258 -12.102 3.803 1 97.5 121 ARG B N 1
ATOM 2158 C CA . ARG B 1 121 ? 1.388 -10.969 4.109 1 97.5 121 ARG B CA 1
ATOM 2159 C C . ARG B 1 121 ? 2.082 -9.648 3.805 1 97.5 121 ARG B C 1
ATOM 2161 O O . ARG B 1 121 ? 3.15 -9.359 4.352 1 97.5 121 ARG B O 1
ATOM 2168 N N . LEU B 1 122 ? 1.474 -8.82 2.992 1 97.12 122 LEU B N 1
ATOM 2169 C CA . LEU B 1 122 ? 2.1 -7.57 2.564 1 97.12 122 LEU B CA 1
ATOM 2170 C C . LEU B 1 122 ? 1.797 -6.445 3.549 1 97.12 122 LEU B C 1
ATOM 2172 O O . LEU B 1 122 ? 2.51 -5.441 3.586 1 97.12 122 LEU B O 1
ATOM 2176 N N . SER B 1 123 ? 0.702 -6.625 4.277 1 97.19 123 SER B N 1
ATOM 2177 C CA . SER B 1 123 ? 0.231 -5.488 5.062 1 97.19 123 SER B CA 1
ATOM 2178 C C . SER B 1 123 ? -0.649 -5.945 6.223 1 97.19 123 SER B C 1
ATOM 2180 O O . SER B 1 123 ? -1.389 -6.926 6.098 1 97.19 123 SER B O 1
ATOM 2182 N N . ASP B 1 124 ? -0.618 -5.207 7.277 1 96.44 124 ASP B N 1
ATOM 2183 C CA . ASP B 1 124 ? -1.563 -5.41 8.375 1 96.44 124 ASP B CA 1
ATOM 2184 C C . ASP B 1 124 ? -2.896 -4.727 8.078 1 96.44 124 ASP B C 1
ATOM 2186 O O . ASP B 1 124 ? -3.904 -5.02 8.727 1 96.44 124 ASP B O 1
ATOM 2190 N N . LEU B 1 125 ? -2.857 -3.768 7.207 1 97.12 125 LEU B N 1
ATOM 2191 C CA . LEU B 1 125 ? -4.074 -3.1 6.754 1 97.12 125 LEU B CA 1
ATOM 2192 C C . LEU B 1 125 ? -4.836 -3.969 5.762 1 97.12 125 LEU B C 1
ATOM 2194 O O . LEU B 1 125 ? -4.227 -4.699 4.973 1 97.12 125 LEU B O 1
ATOM 2198 N N . THR B 1 126 ? -6.066 -3.895 5.762 1 95.94 126 THR B N 1
ATOM 2199 C CA . THR B 1 126 ? -6.887 -4.516 4.727 1 95.94 126 THR B CA 1
ATOM 2200 C C . THR B 1 126 ? -6.875 -3.68 3.453 1 95.94 126 THR B C 1
ATOM 2202 O O . THR B 1 126 ? -7.281 -2.516 3.465 1 95.94 126 THR B O 1
ATOM 2205 N N . LEU B 1 127 ? -6.441 -4.289 2.41 1 96 127 LEU B N 1
ATOM 2206 C CA . LEU B 1 127 ? -6.289 -3.555 1.159 1 96 127 LEU B CA 1
ATOM 2207 C C . LEU B 1 127 ? -7.246 -4.082 0.097 1 96 127 LEU B C 1
ATOM 2209 O O . LEU B 1 127 ? -7.469 -5.293 0.001 1 96 127 LEU B O 1
ATOM 2213 N N . PRO B 1 128 ? -7.824 -3.201 -0.687 1 94.25 128 PRO B N 1
ATOM 2214 C CA . PRO B 1 128 ? -8.539 -3.723 -1.856 1 94.25 128 PRO B CA 1
ATOM 2215 C C . PRO B 1 128 ? -7.609 -4.438 -2.838 1 94.25 128 PRO B C 1
ATOM 2217 O O . PRO B 1 128 ? -6.418 -4.125 -2.91 1 94.25 128 PRO B O 1
ATOM 2220 N N . HIS B 1 129 ? -8.086 -5.309 -3.592 1 94.56 129 HIS B N 1
ATOM 2221 C CA . HIS B 1 129 ? -7.273 -6.176 -4.438 1 94.56 129 HIS B CA 1
ATOM 2222 C C . HIS B 1 129 ? -6.48 -5.359 -5.453 1 94.56 129 HIS B C 1
ATOM 2224 O O . HIS B 1 129 ? -5.348 -5.715 -5.789 1 94.56 129 HIS B O 1
ATOM 2230 N N . ALA B 1 130 ? -7.074 -4.254 -5.969 1 94.94 130 ALA B N 1
ATOM 2231 C CA . ALA B 1 130 ? -6.348 -3.41 -6.914 1 94.94 130 ALA B CA 1
ATOM 2232 C C . ALA B 1 130 ? -5.094 -2.824 -6.273 1 94.94 130 ALA B C 1
ATOM 2234 O O . ALA B 1 130 ? -4.035 -2.771 -6.906 1 94.94 130 ALA B O 1
ATOM 2235 N N . MET B 1 131 ? -5.195 -2.438 -5.055 1 96.75 131 MET B N 1
ATOM 2236 C CA . MET B 1 131 ? -4.07 -1.872 -4.32 1 96.75 131 MET B CA 1
ATOM 2237 C C . MET B 1 131 ? -2.998 -2.93 -4.07 1 96.75 131 MET B C 1
ATOM 2239 O O . MET B 1 131 ? -1.804 -2.645 -4.164 1 96.75 131 MET B O 1
ATOM 2243 N N . VAL B 1 132 ? -3.438 -4.113 -3.742 1 97.69 132 VAL B N 1
ATOM 2244 C CA . VAL B 1 132 ? -2.506 -5.207 -3.492 1 97.69 132 VAL B CA 1
ATOM 2245 C C . VAL B 1 132 ? -1.665 -5.465 -4.738 1 97.69 132 VAL B C 1
ATOM 2247 O O . VAL B 1 132 ? -0.453 -5.672 -4.648 1 97.69 132 VAL B O 1
ATOM 2250 N N . ARG B 1 133 ? -2.309 -5.465 -5.883 1 98.06 133 ARG B N 1
ATOM 2251 C CA . ARG B 1 133 ? -1.619 -5.703 -7.145 1 98.06 133 ARG B CA 1
ATOM 2252 C C . ARG B 1 133 ? -0.51 -4.68 -7.363 1 98.06 133 ARG B C 1
ATOM 2254 O O . ARG B 1 133 ? 0.616 -5.039 -7.711 1 98.06 133 ARG B O 1
ATOM 2261 N N . VAL B 1 134 ? -0.858 -3.432 -7.105 1 98.38 134 VAL B N 1
ATOM 2262 C CA . VAL B 1 134 ? 0.09 -2.342 -7.309 1 98.38 134 VAL B CA 1
ATOM 2263 C C . VAL B 1 134 ? 1.216 -2.436 -6.281 1 98.38 134 VAL B C 1
ATOM 2265 O O . VAL B 1 134 ? 2.393 -2.314 -6.629 1 98.38 134 VAL B O 1
ATOM 2268 N N . LEU B 1 135 ? 0.862 -2.682 -5.039 1 98.31 135 LEU B N 1
ATOM 2269 C CA . LEU B 1 135 ? 1.841 -2.791 -3.961 1 98.31 135 LEU B CA 1
ATOM 2270 C C . LEU B 1 135 ? 2.803 -3.945 -4.219 1 98.31 135 LEU B C 1
ATOM 2272 O O . LEU B 1 135 ? 4.016 -3.801 -4.039 1 98.31 135 LEU B O 1
ATOM 2276 N N . LEU B 1 136 ? 2.248 -5.027 -4.664 1 98.69 136 LEU B N 1
ATOM 2277 C CA . LEU B 1 136 ? 3.061 -6.219 -4.883 1 98.69 136 LEU B CA 1
ATOM 2278 C C . LEU B 1 136 ? 4.09 -5.984 -5.984 1 98.69 136 LEU B C 1
ATOM 2280 O O . LEU B 1 136 ? 5.273 -6.277 -5.809 1 98.69 136 LEU B O 1
ATOM 2284 N N . ILE B 1 137 ? 3.658 -5.445 -7.102 1 98.69 137 ILE B N 1
ATOM 2285 C CA . ILE B 1 137 ? 4.57 -5.254 -8.219 1 98.69 137 ILE B CA 1
ATOM 2286 C C . ILE B 1 137 ? 5.645 -4.234 -7.844 1 98.69 137 ILE B C 1
ATOM 2288 O O . ILE B 1 137 ? 6.816 -4.395 -8.195 1 98.69 137 ILE B O 1
ATOM 2292 N N . GLU B 1 138 ? 5.258 -3.178 -7.148 1 98.38 138 GLU B N 1
ATOM 2293 C CA . GLU B 1 138 ? 6.227 -2.193 -6.68 1 98.38 138 GLU B CA 1
ATOM 2294 C C . GLU B 1 138 ? 7.258 -2.836 -5.754 1 98.38 138 GLU B C 1
ATOM 2296 O O . GLU B 1 138 ? 8.461 -2.611 -5.906 1 98.38 138 GLU B O 1
ATOM 2301 N N . GLN B 1 139 ? 6.832 -3.643 -4.844 1 98.44 139 GLN B N 1
ATOM 2302 C CA . GLN B 1 139 ? 7.734 -4.207 -3.846 1 98.44 139 GLN B CA 1
ATOM 2303 C C . GLN B 1 139 ? 8.625 -5.281 -4.453 1 98.44 139 GLN B C 1
ATOM 2305 O O . GLN B 1 139 ? 9.773 -5.457 -4.035 1 98.44 139 GLN B O 1
ATOM 2310 N N . LEU B 1 140 ? 8.062 -6.016 -5.43 1 98.56 140 LEU B N 1
ATOM 2311 C CA . LEU B 1 140 ? 8.914 -6.961 -6.141 1 98.56 140 LEU B CA 1
ATOM 2312 C C . LEU B 1 140 ? 10.039 -6.238 -6.875 1 98.56 140 LEU B C 1
ATOM 2314 O O . LEU B 1 140 ? 11.188 -6.688 -6.859 1 98.56 140 LEU B O 1
ATOM 2318 N N . TYR B 1 141 ? 9.68 -5.141 -7.5 1 98.25 141 TYR B N 1
ATOM 2319 C CA . TYR B 1 141 ? 10.703 -4.344 -8.172 1 98.25 141 TYR B CA 1
ATOM 2320 C C . TYR B 1 141 ? 11.719 -3.799 -7.176 1 98.25 141 TYR B C 1
ATOM 2322 O O . TYR B 1 141 ? 12.922 -3.84 -7.422 1 98.25 141 TYR B O 1
ATOM 2330 N N . ARG B 1 142 ? 11.25 -3.32 -6.102 1 97.81 142 ARG B N 1
ATOM 2331 C CA . ARG B 1 142 ? 12.133 -2.797 -5.066 1 97.81 142 ARG B CA 1
ATOM 2332 C C . ARG B 1 142 ? 13.031 -3.895 -4.504 1 97.81 142 ARG B C 1
ATOM 2334 O O . ARG B 1 142 ? 14.219 -3.67 -4.262 1 97.81 142 ARG B O 1
ATOM 2341 N N . ALA B 1 143 ? 12.438 -5.016 -4.285 1 98.06 143 ALA B N 1
ATOM 2342 C CA . ALA B 1 143 ? 13.211 -6.16 -3.809 1 98.06 143 ALA B CA 1
ATOM 2343 C C . ALA B 1 143 ? 14.328 -6.508 -4.785 1 98.06 143 ALA B C 1
ATOM 2345 O O . ALA B 1 143 ? 15.469 -6.762 -4.375 1 98.06 143 ALA B O 1
ATOM 2346 N N . TRP B 1 144 ? 13.953 -6.523 -6.016 1 97.81 144 TRP B N 1
ATOM 2347 C CA . TRP B 1 144 ? 14.969 -6.754 -7.035 1 97.81 144 TRP B CA 1
ATOM 2348 C C . TRP B 1 144 ? 16.062 -5.688 -6.965 1 97.81 144 TRP B C 1
ATOM 2350 O O . TRP B 1 144 ? 17.25 -6.004 -7.027 1 97.81 144 TRP B O 1
ATOM 2360 N N . SER B 1 145 ? 15.648 -4.441 -6.867 1 97.44 145 SER B N 1
ATOM 2361 C CA . SER B 1 145 ? 16.594 -3.328 -6.824 1 97.44 145 SER B CA 1
ATOM 2362 C C . SER B 1 145 ? 17.547 -3.463 -5.652 1 97.44 145 SER B C 1
ATOM 2364 O O . SER B 1 145 ? 18.734 -3.156 -5.777 1 97.44 145 SER B O 1
ATOM 2366 N N . VAL B 1 146 ? 17.062 -3.875 -4.535 1 97.19 146 VAL B N 1
ATOM 2367 C CA . VAL B 1 146 ? 17.891 -4.117 -3.354 1 97.19 146 VAL B CA 1
ATOM 2368 C C . VAL B 1 146 ? 18.938 -5.18 -3.67 1 97.19 146 VAL B C 1
ATOM 2370 O O . VAL B 1 146 ? 20.141 -4.977 -3.414 1 97.19 146 VAL B O 1
ATOM 2373 N N . ASN B 1 147 ? 18.547 -6.277 -4.242 1 97.25 147 ASN B N 1
ATOM 2374 C CA . ASN B 1 147 ? 19.438 -7.395 -4.547 1 97.25 147 ASN B CA 1
ATOM 2375 C C . ASN B 1 147 ? 20.484 -7.016 -5.594 1 97.25 147 ASN B C 1
ATOM 2377 O O . ASN B 1 147 ? 21.625 -7.484 -5.543 1 97.25 147 ASN B O 1
ATOM 2381 N N . ALA B 1 148 ? 20.062 -6.141 -6.492 1 96.31 148 ALA B N 1
ATOM 2382 C CA . ALA B 1 148 ? 20.922 -5.773 -7.613 1 96.31 148 ALA B CA 1
ATOM 2383 C C . ALA B 1 148 ? 21.812 -4.59 -7.254 1 96.31 148 ALA B C 1
ATOM 2385 O O . ALA B 1 148 ? 22.688 -4.207 -8.031 1 96.31 148 ALA B O 1
ATOM 2386 N N . GLY B 1 149 ? 21.578 -3.975 -6.059 1 94.75 149 GLY B N 1
ATOM 2387 C CA . GLY B 1 149 ? 22.297 -2.748 -5.727 1 94.75 149 GLY B CA 1
ATOM 2388 C C . GLY B 1 149 ? 21.891 -1.576 -6.605 1 94.75 149 GLY B C 1
ATOM 2389 O O . GLY B 1 149 ? 22.719 -0.707 -6.898 1 94.75 149 GLY B O 1
ATOM 2390 N N . HIS B 1 150 ? 20.766 -1.609 -7.105 1 92.88 150 HIS B N 1
ATOM 2391 C CA . HIS B 1 150 ? 20.203 -0.554 -7.941 1 92.88 150 HIS B CA 1
ATOM 2392 C C . HIS B 1 150 ? 19.828 0.669 -7.109 1 92.88 150 HIS B C 1
ATOM 2394 O O . HIS B 1 150 ? 19.312 0.535 -5.996 1 92.88 150 HIS B O 1
ATOM 2400 N N . PRO B 1 151 ? 20.031 1.882 -7.562 1 90.25 151 PRO B N 1
ATOM 2401 C CA . PRO B 1 151 ? 19.812 3.113 -6.801 1 90.25 151 PRO B CA 1
ATOM 2402 C C . PRO B 1 151 ? 18.344 3.312 -6.43 1 90.25 151 PRO B C 1
ATOM 2404 O O . PRO B 1 151 ? 18.031 4.121 -5.551 1 90.25 151 PRO B O 1
ATOM 2407 N N . TYR B 1 152 ? 17.516 2.627 -6.902 1 88.19 152 TYR B N 1
ATOM 2408 C CA . TYR B 1 152 ? 16.109 2.779 -6.57 1 88.19 152 TYR B CA 1
ATOM 2409 C C . TYR B 1 152 ? 15.867 2.566 -5.078 1 88.19 152 TYR B C 1
ATOM 2411 O O . TYR B 1 152 ? 14.977 3.178 -4.492 1 88.19 152 TYR B O 1
ATOM 2419 N N . HIS B 1 153 ? 16.5 1.624 -4.387 1 76.12 153 HIS B N 1
ATOM 2420 C CA . HIS B 1 153 ? 16.281 1.299 -2.98 1 76.12 153 HIS B CA 1
ATOM 2421 C C . HIS B 1 153 ? 17 2.287 -2.07 1 76.12 153 HIS B C 1
ATOM 2423 O O . HIS B 1 153 ? 16.859 2.23 -0.847 1 76.12 153 HIS B O 1
ATOM 2429 N N . ARG B 1 154 ? 17.016 3.588 -2.244 1 65.31 154 ARG B N 1
ATOM 2430 C CA . ARG B 1 154 ? 17.797 4.566 -1.5 1 65.31 154 ARG B CA 1
ATOM 2431 C C . ARG B 1 154 ? 18.312 3.975 -0.192 1 65.31 154 ARG B C 1
ATOM 2433 O O . ARG B 1 154 ? 19.062 4.621 0.536 1 65.31 154 ARG B O 1
ATOM 2440 N N . GLU B 1 155 ? 17.953 2.777 0.287 1 51.38 155 GLU B N 1
ATOM 2441 C CA . GLU B 1 155 ? 18.578 2.412 1.554 1 51.38 155 GLU B CA 1
ATOM 2442 C C . GLU B 1 155 ? 20.078 2.176 1.383 1 51.38 155 GLU B C 1
ATOM 2444 O O . GLU B 1 155 ? 20.531 1.735 0.321 1 51.38 155 GLU B O 1
#

Nearest PDB structures (foldseek):
  5twj-assembly1_C  TM=9.648E-01  e=9.418E-18  Escherichia coli
  1ns5-assembly1_A  TM=9.710E-01  e=1.881E-17  Escherichia coli
  1o6d-assembly1_A  TM=8.910E-01  e=3.233E-13  Thermotoga maritima
  1to0-assembly2_D  TM=9.201E-01  e=5.150E-12  Bacillus subtilis
  1to0-assembly3_E  TM=9.340E-01  e=6.220E-12  Bacillus subtilis

Radius of gyration: 20.05 Å; Cα contacts (8 Å, |Δi|>4): 541; chains: 2; bounding box: 52×53×39 Å

Foldseek 3Di:
DEEEEEEEDPDDDPVLVVLLVVLQVVDDPVYHYYYDYFYQDDVPVDDPVVRQVVVVVRSVVVDDPPAAEEEEDLPFAEDDLQRLLVVVVVNVVVVHYYYYYHYAPVGHDPVVNVPHPGYYYHDNDDDHRSVVSSSVSNSNSLSVCVVVVNCVVVD/DEEEEEEEDPDDDPVLVVLLVVLQVVDDPVYHYYYDYFYQDDVPVDDPVVRQVVVVVRSVVVDDPPAAEEEEDLPFAEDDLQRVLVVVVVNVVVVHYYYYYHYAPVGHDPVVNVPHPGYYYHDNDDDHRSVVSSSVSNSNSLSVCVVVVNCPVVD

Solvent-accessible surface area (backbone atoms only — not comparable to full-atom values): 16730 Å² total; per-residue (Å²): 81,42,39,33,38,36,31,37,43,66,80,59,57,69,36,41,55,50,45,33,52,60,43,59,68,67,46,52,88,80,46,42,72,43,80,45,63,33,69,62,61,80,59,84,92,58,50,70,67,57,42,28,52,56,38,46,52,51,52,54,72,69,49,64,88,80,44,44,39,33,28,57,33,88,85,28,48,75,38,36,44,68,54,46,23,52,47,50,52,50,45,54,72,68,53,43,32,35,34,41,35,40,35,41,98,86,45,62,35,66,70,58,53,69,67,31,78,37,47,34,15,79,48,66,39,83,66,57,57,51,55,49,53,32,52,47,50,46,48,52,49,43,15,49,23,53,75,68,68,39,78,81,41,79,117,80,40,40,34,37,37,30,38,43,67,82,60,58,67,37,40,53,50,46,35,52,60,42,59,69,67,46,51,87,80,48,43,72,45,81,46,62,33,70,63,62,80,60,85,93,57,50,69,68,56,42,29,52,57,39,46,52,51,54,56,72,68,49,63,86,80,44,44,37,31,27,58,32,89,83,29,49,76,41,35,44,67,54,45,24,53,46,51,51,51,45,55,71,68,52,44,32,36,33,41,35,40,35,39,98,85,45,63,36,67,68,57,53,69,68,29,78,36,47,34,15,79,47,67,39,83,66,57,58,51,55,47,53,32,51,49,46,46,48,52,50,42,15,48,22,53,76,68,69,39,77,80,43,80,117

InterPro domains:
  IPR003742 RNA methyltransferase RlmH [MF_00658] (1-154)
  IPR003742 RNA methyltransferase RlmH [PF02590] (1-153)
  IPR003742 RNA methyltransferase RlmH [PIRSF004505] (1-154)
  IPR003742 RNA methyltransferase RlmH [PTHR33603] (1-154)
  IPR003742 RNA methyltransferase RlmH [cd18081] (3-154)
  IPR029026 tRNA (guanine-N1-)-methyltransferase, N-terminal [G3DSA:3.40.1280.10] (1-155)
  IPR029028 Alpha/beta knot methyltransferases [SSF75217] (1-152)

Secondary structure (DSSP, 8-state):
-EEEEEEE-S---HHHHHHHHHHHTTS-TTSEEEEEEEPPPP-TT--HHHHHHHHHHHHHHHS-TT-EEEEEEEEEEE--HHHHHHHHHHHHHH-S-EEEEE-BTTB--HHHHHHSSEEEE--SS---HHHHHHHHHHHHHHHHHHHHT-GGG--/-EEEEEEE-S---HHHHHHHHHHHTTS-TTSEEEEEEEPPPP-TT--HHHHHHHHHHHHHHHS-TT-EEEEEEEEEEE--HHHHHHHHHHHHHH-S-EEEEE-BTTB--HHHHHHSSEEEE--SS---HHHHHHHHHHHHHHHHHHHHT-GGG--

pLDDT: mean 95.3, std 5.64, range [51.38, 98.88]

Sequence (310 aa):
MKLLIVAVGQRVPDWAQTAYEDYAKRFPPELKVELKAVKTEPRGSKTLETLYAAERERIEAAIPRGTRVVALDERGTSLTTKALAARLKDWQLGGDDVALVIGGPDGLDPAFRQAAHERIRLSDLTLPHAMVRVLLIEQLYRAWSVNAGHPYHREMKLLIVAVGQRVPDWAQTAYEDYAKRFPPELKVELKAVKTEPRGSKTLETLYAAERERIEAAIPRGTRVVALDERGTSLTTKALAARLKDWQLGGDDVALVIGGPDGLDPAFRQAAHERIRLSDLTLPHAMVRVLLIEQLYRAWSVNAGHPYHRE